Protein AF-A0A3C1UID3-F1 (afdb_monomer_lite)

Sequence (341 aa):
PSIVGSYASLKGKWIKISAEPSTSTDKIAGYNQFDYVSQELQSAEKTYKEQRQNLVTFLKKAAEIGDQLQVIEFKNPPRQETVDGRSLTRYDIQFRKDAILPFYQKLSAELKKDPTFSKSYDPLADQGAIDYLQSKEFSQVFDYMNQNTQLIFWTDDQGYPAIVEEILRVVPPDTATQLKDKQVNVEIKLSLNDINKPVIVLVPENATPISEIMTEIEKNQYGYDVSGEAKMQAALSSVRAQSEVVYSSSKNSYGANPYPLGACKQTVGTLFGNADLFKLIQQATNNDSAKATCISQGTSGKVSSYAVSAPLSSDQTYSWCVDSTGTSKQIKGSVKSSVCK

Secondary structure (DSSP, 8-state):
--HHHHTGGGTT--EE--SSPP-----SS---HHHHHHHHHHHHHHHHHHHHHHHHHHHHHHHHHHHHHT-EEEEEEEEEEEETTEEEEEEEEEE-HHHHHHHHHHHHHHHTT-HHHHTT-HHHH-HHHHHHHHSHHHHHHHHHHHHHEEEEEEE-TT--EEEEEEEEEE---TT-GGGTT--EEEEEEEE--STT-----PPPTTPEEHHHHHHHHHHHHT-S-HHHHHHHHHHHHHHHHHHHHHHHHTTS-S-SS-EEEEE----TTSGGG-HHHHHHHHHHTTT-GGGSEEEEEEETTEEEEEEEEEE-SS-TTEEEEEETTS-EEEEESS--SSS--

Radius of gyration: 35.95 Å; chains: 1; bounding box: 75×45×96 Å

pLDDT: mean 85.27, std 15.13, range [36.53, 98.44]

Structure (mmCIF, N/CA/C/O backbone):
data_AF-A0A3C1UID3-F1
#
_entry.id   AF-A0A3C1UID3-F1
#
loop_
_atom_site.group_PDB
_atom_site.id
_atom_site.type_symbol
_atom_site.label_atom_id
_atom_site.label_alt_id
_atom_site.label_comp_id
_atom_site.label_asym_id
_atom_site.label_entity_id
_atom_site.label_seq_id
_atom_site.pdbx_PDB_ins_code
_atom_site.Cartn_x
_atom_site.Cartn_y
_atom_site.Cartn_z
_atom_site.occupancy
_atom_site.B_iso_or_equiv
_atom_site.auth_seq_id
_atom_site.auth_comp_id
_atom_site.auth_asym_id
_atom_site.auth_atom_id
_atom_site.pdbx_PDB_model_num
ATOM 1 N N . PRO A 1 1 ? 1.883 1.759 -21.873 1.00 40.06 1 PRO A N 1
ATOM 2 C CA . PRO A 1 1 ? 1.606 0.379 -21.400 1.00 40.06 1 PRO A CA 1
ATOM 3 C C . PRO A 1 1 ? 1.345 0.396 -19.887 1.00 40.06 1 PRO A C 1
ATOM 5 O O . PRO A 1 1 ? 2.191 0.870 -19.138 1.00 40.06 1 PRO A O 1
ATOM 8 N N . SER A 1 2 ? 0.140 0.017 -19.449 1.00 36.53 2 SER A N 1
ATOM 9 C CA . SER A 1 2 ? -0.256 0.103 -18.036 1.00 36.53 2 SER A CA 1
ATOM 10 C C . SER A 1 2 ? 0.588 -0.836 -17.174 1.00 36.53 2 SER A C 1
ATOM 12 O O . SER A 1 2 ? 0.736 -1.999 -17.543 1.00 36.53 2 SER A O 1
ATOM 14 N N . ILE A 1 3 ? 1.030 -0.363 -16.005 1.00 40.97 3 ILE A N 1
ATOM 15 C CA . ILE A 1 3 ? 1.730 -1.133 -14.959 1.00 40.97 3 ILE A CA 1
ATOM 16 C C . ILE A 1 3 ? 1.107 -2.526 -14.754 1.00 40.97 3 ILE A C 1
ATOM 18 O O . ILE A 1 3 ? 1.833 -3.502 -14.677 1.00 40.97 3 ILE A O 1
ATOM 22 N N . VAL A 1 4 ? -0.224 -2.652 -14.797 1.00 43.38 4 VAL A N 1
ATOM 23 C CA . VAL A 1 4 ? -0.960 -3.921 -14.610 1.00 43.38 4 VAL A CA 1
ATOM 24 C C . VAL A 1 4 ? -0.653 -4.991 -15.678 1.00 43.38 4 VAL A C 1
ATOM 26 O O . VAL A 1 4 ? -0.696 -6.181 -15.382 1.00 43.38 4 VAL A O 1
ATOM 29 N N . GLY A 1 5 ? -0.300 -4.598 -16.907 1.00 49.56 5 GLY A N 1
ATOM 30 C CA . GLY A 1 5 ? 0.019 -5.536 -17.992 1.00 49.56 5 GLY A CA 1
ATOM 31 C C . GLY A 1 5 ? 1.368 -6.237 -17.807 1.00 49.56 5 GLY A C 1
ATOM 32 O O . GLY A 1 5 ? 1.506 -7.403 -18.169 1.00 49.56 5 GLY A O 1
ATOM 33 N N . SER A 1 6 ? 2.335 -5.558 -17.183 1.00 53.25 6 SER A N 1
ATOM 34 C CA . SER A 1 6 ? 3.693 -6.075 -16.968 1.00 53.25 6 SER A CA 1
ATOM 35 C C . SER A 1 6 ? 3.772 -7.175 -15.901 1.00 53.25 6 SER A C 1
ATOM 37 O O . SER A 1 6 ? 4.725 -7.945 -15.905 1.00 53.25 6 SER A O 1
ATOM 39 N N . TYR A 1 7 ? 2.769 -7.296 -15.020 1.00 57.81 7 TYR A N 1
ATOM 40 C CA . TYR A 1 7 ? 2.736 -8.318 -13.958 1.00 57.81 7 TYR A CA 1
ATOM 41 C C . TYR A 1 7 ? 1.916 -9.563 -14.325 1.00 57.81 7 TYR A C 1
ATOM 43 O O . TYR A 1 7 ? 1.849 -10.510 -13.542 1.00 57.81 7 TYR A O 1
ATOM 51 N N . ALA A 1 8 ? 1.304 -9.611 -15.514 1.00 65.50 8 ALA A N 1
ATOM 52 C CA . ALA A 1 8 ? 0.529 -10.775 -15.946 1.00 65.50 8 ALA A CA 1
ATOM 53 C C . ALA A 1 8 ? 1.383 -12.060 -16.009 1.00 65.50 8 ALA A C 1
ATOM 55 O O . ALA A 1 8 ? 0.893 -13.138 -15.673 1.00 65.50 8 ALA A O 1
ATOM 56 N N . SER A 1 9 ? 2.670 -11.940 -16.356 1.00 63.59 9 SER A N 1
ATOM 57 C CA . SER A 1 9 ? 3.654 -13.038 -16.370 1.00 63.59 9 SER A CA 1
ATOM 58 C C . SER A 1 9 ? 4.033 -13.566 -14.977 1.00 63.59 9 SER A C 1
ATOM 60 O O . SER A 1 9 ? 4.674 -14.613 -14.864 1.00 63.59 9 SER A O 1
ATOM 62 N N . LEU A 1 10 ? 3.639 -12.859 -13.914 1.00 68.69 10 LEU A N 1
ATOM 63 C CA . LEU A 1 10 ? 3.982 -13.165 -12.522 1.00 68.69 10 LEU A CA 1
ATOM 64 C C . LEU A 1 10 ? 2.827 -13.801 -11.751 1.00 68.69 10 LEU A C 1
ATOM 66 O O . LEU A 1 10 ? 2.993 -14.217 -10.605 1.00 68.69 10 LEU A O 1
ATOM 70 N N . LYS A 1 11 ? 1.650 -13.908 -12.375 1.00 76.75 11 LYS A N 1
ATOM 71 C CA . LYS A 1 11 ? 0.473 -14.512 -11.756 1.00 76.75 11 LYS A CA 1
ATOM 72 C C . LYS A 1 11 ? 0.783 -15.942 -11.297 1.00 76.75 11 LYS A C 1
ATOM 74 O O . LYS A 1 11 ? 1.181 -16.785 -12.094 1.00 76.75 11 LYS A O 1
ATOM 79 N N . GLY A 1 12 ? 0.552 -16.213 -10.011 1.00 78.88 12 GLY A N 1
ATOM 80 C CA . GLY A 1 12 ? 0.742 -17.536 -9.406 1.00 78.88 12 GLY A CA 1
ATOM 81 C C . GLY A 1 12 ? 2.188 -17.883 -9.036 1.00 78.88 12 GLY A C 1
ATOM 82 O O . GLY A 1 12 ? 2.428 -18.998 -8.579 1.00 78.88 12 GLY A O 1
ATOM 83 N N . LYS A 1 13 ? 3.143 -16.961 -9.208 1.00 78.56 13 LYS A N 1
ATOM 84 C CA . LYS A 1 13 ? 4.524 -17.140 -8.747 1.00 78.56 13 LYS A CA 1
ATOM 85 C C . LYS A 1 13 ? 4.697 -16.561 -7.344 1.00 78.56 13 LYS A C 1
ATOM 87 O O . LYS A 1 13 ? 4.190 -15.481 -7.045 1.00 78.56 13 LYS A O 1
ATOM 92 N N . TRP A 1 14 ? 5.447 -17.262 -6.500 1.00 85.62 14 TRP A N 1
ATOM 93 C CA . TRP A 1 14 ? 5.933 -16.700 -5.244 1.00 85.62 14 TRP A CA 1
ATOM 94 C C . TRP A 1 14 ? 7.132 -15.802 -5.525 1.00 85.62 14 TRP A C 1
ATOM 96 O O . TRP A 1 14 ? 8.004 -16.162 -6.313 1.00 85.62 14 TRP A O 1
ATOM 106 N N . ILE A 1 15 ? 7.175 -14.636 -4.887 1.00 80.50 15 ILE A N 1
ATOM 107 C CA . ILE A 1 15 ? 8.237 -13.648 -5.084 1.00 80.50 15 ILE A CA 1
ATOM 108 C C . ILE A 1 15 ? 8.992 -13.491 -3.772 1.00 80.50 15 ILE A C 1
ATOM 110 O O . ILE A 1 15 ? 8.394 -13.204 -2.735 1.00 80.50 15 ILE A O 1
ATOM 114 N N . LYS A 1 16 ? 10.313 -13.666 -3.816 1.00 81.19 16 LYS A N 1
ATOM 115 C CA . LYS A 1 16 ? 11.197 -13.429 -2.677 1.00 81.19 16 LYS A CA 1
ATOM 116 C C . LYS A 1 16 ? 11.805 -12.034 -2.781 1.00 81.19 16 LYS A C 1
ATOM 118 O O . LYS A 1 16 ? 12.556 -11.745 -3.710 1.00 81.19 16 LYS A O 1
ATOM 123 N N . ILE A 1 17 ? 11.525 -11.195 -1.789 1.00 73.75 17 ILE A N 1
ATOM 124 C CA . ILE A 1 17 ? 12.158 -9.882 -1.627 1.00 73.75 17 ILE A CA 1
ATOM 125 C C . ILE A 1 17 ? 13.409 -10.077 -0.762 1.00 73.75 17 ILE A C 1
ATOM 127 O O . ILE A 1 17 ? 13.312 -10.518 0.383 1.00 73.75 17 ILE A O 1
ATOM 131 N N . SER A 1 18 ? 14.593 -9.820 -1.319 1.00 65.50 18 SER A N 1
ATOM 132 C CA . SER A 1 18 ? 15.852 -9.853 -0.571 1.00 65.50 18 SER A CA 1
ATOM 133 C C . SER A 1 18 ? 16.076 -8.541 0.179 1.00 65.50 18 SER A C 1
ATOM 135 O O . SER A 1 18 ? 15.734 -7.470 -0.307 1.00 65.50 18 SER A O 1
ATOM 137 N N . ALA A 1 19 ? 16.699 -8.639 1.352 1.00 57.91 19 ALA A N 1
ATOM 138 C CA . ALA A 1 19 ? 17.132 -7.505 2.169 1.00 57.91 19 ALA A CA 1
ATOM 139 C C . ALA A 1 19 ? 18.337 -6.738 1.595 1.00 57.91 19 ALA A C 1
ATOM 141 O O . ALA A 1 19 ? 18.719 -5.705 2.139 1.00 57.91 19 ALA A O 1
ATOM 142 N N . GLU A 1 20 ? 18.991 -7.275 0.564 1.00 56.38 20 GLU A N 1
ATOM 143 C CA . GLU A 1 20 ? 20.189 -6.660 0.003 1.00 56.38 20 GLU A CA 1
ATOM 144 C C . GLU A 1 20 ? 19.820 -5.387 -0.772 1.00 56.38 20 GLU A C 1
ATOM 146 O O . GLU A 1 20 ? 18.897 -5.428 -1.590 1.00 56.38 20 GLU A O 1
ATOM 151 N N . PRO A 1 21 ? 20.513 -4.260 -0.525 1.00 50.19 21 PRO A N 1
ATOM 152 C CA . PRO A 1 21 ? 20.284 -3.034 -1.274 1.00 50.19 21 PRO A CA 1
ATOM 153 C C . PRO A 1 21 ? 20.587 -3.271 -2.753 1.00 50.19 21 PRO A C 1
ATOM 155 O O . PRO A 1 21 ? 21.581 -3.921 -3.091 1.00 50.19 21 PRO A O 1
ATOM 158 N N . SER A 1 22 ? 19.746 -2.733 -3.639 1.00 47.91 22 SER A N 1
ATOM 159 C CA . SER A 1 22 ? 20.015 -2.778 -5.071 1.00 47.91 22 SER A CA 1
ATOM 160 C C . SER A 1 22 ? 21.384 -2.137 -5.352 1.00 47.91 22 SER A C 1
ATOM 162 O O . SER A 1 22 ? 21.665 -0.998 -4.984 1.00 47.91 22 SER A O 1
ATOM 164 N N . THR A 1 23 ? 22.287 -2.893 -5.978 1.00 43.59 23 THR A N 1
ATOM 165 C CA . THR A 1 23 ? 23.626 -2.422 -6.377 1.00 43.59 23 THR A CA 1
ATOM 166 C C . THR A 1 23 ? 23.596 -1.628 -7.685 1.00 43.59 23 THR A C 1
ATOM 168 O O . THR A 1 23 ? 24.648 -1.280 -8.222 1.00 43.59 23 THR A O 1
ATOM 171 N N . SER A 1 24 ? 22.398 -1.336 -8.204 1.00 43.66 24 SER A N 1
ATOM 172 C CA . SER A 1 24 ? 22.209 -0.582 -9.437 1.00 43.66 24 SER A CA 1
ATOM 173 C C . SER A 1 24 ? 22.680 0.859 -9.246 1.00 43.66 24 SER A C 1
ATOM 175 O O . SER A 1 24 ? 22.072 1.665 -8.545 1.00 43.66 24 SER A O 1
ATOM 177 N N . THR A 1 25 ? 23.797 1.186 -9.888 1.00 39.41 25 THR A N 1
ATOM 178 C CA . THR A 1 25 ? 24.316 2.549 -10.028 1.00 39.41 25 THR A CA 1
ATOM 179 C C . THR A 1 25 ? 23.608 3.334 -11.138 1.00 39.41 25 THR A C 1
ATOM 181 O O . THR A 1 25 ? 23.885 4.527 -11.312 1.00 39.41 25 THR A O 1
ATOM 184 N N . ASP A 1 26 ? 22.674 2.712 -11.864 1.00 39.62 26 ASP A N 1
ATOM 185 C CA . ASP A 1 26 ? 21.975 3.331 -12.982 1.00 39.62 26 ASP A CA 1
ATOM 186 C C . ASP A 1 26 ? 20.831 4.220 -12.487 1.00 39.62 26 ASP A C 1
ATOM 188 O O . ASP A 1 26 ? 19.706 3.806 -12.227 1.00 39.62 26 ASP A O 1
ATOM 192 N N . LYS A 1 27 ? 21.135 5.518 -12.400 1.00 39.38 27 LYS A N 1
ATOM 193 C CA . LYS A 1 27 ? 20.205 6.611 -12.067 1.00 39.38 27 LYS A CA 1
ATOM 194 C C . LYS A 1 27 ? 19.139 6.883 -13.141 1.00 39.38 27 LYS A C 1
ATOM 196 O O . LYS A 1 27 ? 18.576 7.979 -13.176 1.00 39.38 27 LYS A O 1
ATOM 201 N N . ILE A 1 28 ? 18.875 5.949 -14.049 1.00 39.47 28 ILE A N 1
ATOM 202 C CA . ILE A 1 28 ? 17.985 6.184 -15.183 1.00 39.47 28 ILE A CA 1
ATOM 203 C C . ILE A 1 28 ? 16.679 5.419 -14.963 1.00 39.47 28 ILE A C 1
ATOM 205 O O . ILE A 1 28 ? 16.539 4.263 -15.330 1.00 39.47 28 ILE A O 1
ATOM 209 N N . ALA A 1 29 ? 15.721 6.169 -14.416 1.00 37.69 29 ALA A N 1
ATOM 210 C CA . ALA A 1 29 ? 14.277 5.939 -14.423 1.00 37.69 29 ALA A CA 1
ATOM 211 C C . ALA A 1 29 ? 13.693 4.925 -13.419 1.00 37.69 29 ALA A C 1
ATOM 213 O O . ALA A 1 29 ? 13.432 3.771 -13.732 1.00 37.69 29 ALA A O 1
ATOM 214 N N . GLY A 1 30 ? 13.266 5.471 -12.276 1.00 41.72 30 GLY A N 1
ATOM 215 C CA . GLY A 1 30 ? 12.083 4.998 -11.558 1.00 41.72 30 GLY A CA 1
ATOM 216 C C . GLY A 1 30 ? 12.391 4.365 -10.210 1.00 41.72 30 GLY A C 1
ATOM 217 O O . GLY A 1 30 ? 13.147 3.411 -10.121 1.00 41.72 30 GLY A O 1
ATOM 218 N N . TYR A 1 31 ? 11.773 4.905 -9.159 1.00 44.19 31 TYR A N 1
ATOM 219 C CA . TYR A 1 31 ? 11.646 4.279 -7.845 1.00 44.19 31 TYR A CA 1
ATOM 220 C C . TYR A 1 31 ? 11.523 2.751 -7.960 1.00 44.19 31 TYR A C 1
ATOM 222 O O . TYR A 1 31 ? 10.503 2.256 -8.448 1.00 44.19 31 TYR A O 1
ATOM 230 N N . ASN A 1 32 ? 12.513 2.004 -7.470 1.00 56.84 32 ASN A N 1
ATOM 231 C CA . ASN A 1 32 ? 12.314 0.589 -7.200 1.00 56.84 32 ASN A CA 1
ATOM 232 C C . ASN A 1 32 ? 11.344 0.494 -6.013 1.00 56.84 32 ASN A C 1
ATOM 234 O O . ASN A 1 32 ? 11.743 0.605 -4.856 1.00 56.84 32 ASN A O 1
ATOM 238 N N . GLN A 1 33 ? 10.048 0.348 -6.299 1.00 56.16 33 GLN A N 1
ATOM 239 C CA . GLN A 1 33 ? 8.980 0.297 -5.288 1.00 56.16 33 GLN A CA 1
ATOM 240 C C . GLN A 1 33 ? 9.202 -0.819 -4.254 1.00 56.16 33 GLN A C 1
ATOM 242 O O . GLN A 1 33 ? 8.627 -0.786 -3.170 1.00 56.16 33 GLN A O 1
ATOM 247 N N . PHE A 1 34 ? 10.066 -1.785 -4.565 1.00 61.12 34 PHE A N 1
ATOM 248 C CA . PHE A 1 34 ? 10.408 -2.890 -3.687 1.00 61.12 34 PHE A CA 1
ATOM 249 C C . PHE A 1 34 ? 11.625 -2.631 -2.797 1.00 61.12 34 PHE A C 1
ATOM 251 O O . PHE A 1 34 ? 11.726 -3.279 -1.758 1.00 61.12 34 PHE A O 1
ATOM 258 N N . ASP A 1 35 ? 12.487 -1.660 -3.130 1.00 62.19 35 ASP A N 1
ATOM 259 C CA . ASP A 1 35 ? 13.521 -1.177 -2.199 1.00 62.19 35 ASP A CA 1
ATOM 260 C C . ASP A 1 35 ? 12.866 -0.490 -0.991 1.00 62.19 35 ASP A C 1
ATOM 262 O O . ASP A 1 35 ? 13.334 -0.634 0.135 1.00 62.19 35 ASP A O 1
ATOM 266 N N . TYR A 1 36 ? 11.723 0.176 -1.200 1.00 61.22 36 TYR A N 1
ATOM 267 C CA . TYR A 1 36 ? 10.890 0.677 -0.104 1.00 61.22 36 TYR A CA 1
ATOM 268 C C . TYR A 1 36 ? 10.408 -0.478 0.783 1.00 61.22 36 TYR A C 1
ATOM 270 O O . TYR A 1 36 ? 10.595 -0.444 1.990 1.00 61.22 36 TYR A O 1
ATOM 278 N N . VAL A 1 37 ? 9.862 -1.553 0.204 1.00 65.06 37 VAL A N 1
ATOM 279 C CA . VAL A 1 37 ? 9.379 -2.706 0.985 1.00 65.06 37 VAL A CA 1
ATOM 280 C C . VAL A 1 37 ? 10.517 -3.401 1.746 1.00 65.06 37 VAL A C 1
ATOM 282 O O . VAL A 1 37 ? 10.336 -3.757 2.907 1.00 65.06 37 VAL A O 1
ATOM 285 N N . SER A 1 38 ? 11.694 -3.583 1.140 1.00 65.81 38 SER A N 1
ATOM 286 C CA . SER A 1 38 ? 12.819 -4.266 1.795 1.00 65.81 38 SER A CA 1
ATOM 287 C C . SER A 1 38 ? 13.435 -3.446 2.936 1.00 65.81 38 SER A C 1
ATOM 289 O O . SER A 1 38 ? 13.775 -4.017 3.974 1.00 65.81 38 SER A O 1
ATOM 291 N N . GLN A 1 39 ? 13.537 -2.123 2.784 1.00 68.81 39 GLN A N 1
ATOM 292 C CA . GLN A 1 39 ? 14.134 -1.237 3.788 1.00 68.81 39 GLN A CA 1
ATOM 293 C C . GLN A 1 39 ? 13.135 -0.824 4.877 1.00 68.81 39 GLN A C 1
ATOM 295 O O . GLN A 1 39 ? 13.461 -0.861 6.067 1.00 68.81 39 GLN A O 1
ATOM 300 N N . GLU A 1 40 ? 11.901 -0.487 4.504 1.00 71.06 40 GLU A N 1
ATOM 301 C CA . GLU A 1 40 ? 10.888 -0.023 5.455 1.00 71.06 40 GLU A CA 1
ATOM 302 C C . GLU A 1 40 ? 10.379 -1.143 6.346 1.00 71.06 40 GLU A C 1
ATOM 304 O O . GLU A 1 40 ? 10.137 -0.893 7.518 1.00 71.06 40 GLU A O 1
ATOM 309 N N . LEU A 1 41 ? 10.263 -2.387 5.860 1.00 75.19 41 LEU A N 1
ATOM 310 C CA . LEU A 1 41 ? 9.852 -3.497 6.728 1.00 75.19 41 LEU A CA 1
ATOM 311 C C . LEU A 1 41 ? 10.871 -3.749 7.843 1.00 75.19 41 LEU A C 1
ATOM 313 O O . LEU A 1 41 ? 10.479 -3.981 8.985 1.00 75.19 41 LEU A O 1
ATOM 317 N N . GLN A 1 42 ? 12.169 -3.656 7.543 1.00 76.31 42 GLN A N 1
ATOM 318 C CA . GLN A 1 42 ? 13.213 -3.794 8.561 1.00 76.31 42 GLN A CA 1
ATOM 319 C C . GLN A 1 42 ? 13.206 -2.626 9.542 1.00 76.31 42 GLN A C 1
ATOM 321 O O . GLN A 1 42 ? 13.322 -2.833 10.752 1.00 76.31 42 GLN A O 1
ATOM 326 N N . SER A 1 43 ? 13.056 -1.404 9.026 1.00 78.44 43 SER A N 1
ATOM 327 C CA . SER A 1 43 ? 12.914 -0.202 9.845 1.00 78.44 43 SER A CA 1
ATOM 328 C C . SER A 1 43 ? 11.695 -0.312 10.766 1.00 78.44 43 SER A C 1
ATOM 330 O O . SER A 1 43 ? 11.825 -0.180 11.981 1.00 78.44 43 SER A O 1
ATOM 332 N N . ALA A 1 44 ? 10.536 -0.684 10.220 1.00 79.56 44 ALA A N 1
ATOM 333 C CA . ALA A 1 44 ? 9.288 -0.877 10.946 1.00 79.56 44 ALA A CA 1
ATOM 334 C C . ALA A 1 44 ? 9.393 -1.992 11.993 1.00 79.56 44 ALA A C 1
ATOM 336 O O . ALA A 1 44 ? 8.946 -1.803 13.123 1.00 79.56 44 ALA A O 1
ATOM 337 N N . GLU A 1 45 ? 10.016 -3.132 11.672 1.00 82.44 45 GLU A N 1
ATOM 338 C CA . GLU A 1 45 ? 10.240 -4.215 12.636 1.00 82.44 45 GLU A CA 1
ATOM 339 C C . GLU A 1 45 ? 11.151 -3.760 13.781 1.00 82.44 45 GLU A C 1
ATOM 341 O O . GLU A 1 45 ? 10.866 -4.030 14.953 1.00 82.44 45 GLU A O 1
ATOM 346 N N . LYS A 1 46 ? 12.237 -3.047 13.464 1.00 85.19 46 LYS A N 1
ATOM 347 C CA . LYS A 1 46 ? 13.142 -2.479 14.465 1.00 85.19 46 LYS A CA 1
ATOM 348 C C . LYS A 1 46 ? 12.404 -1.488 15.364 1.00 85.19 46 LYS A C 1
ATOM 350 O O . LYS A 1 46 ? 12.422 -1.655 16.584 1.00 85.19 46 LYS A O 1
ATOM 355 N N . THR A 1 47 ? 11.701 -0.519 14.779 1.00 83.38 47 THR A N 1
ATOM 356 C CA . THR A 1 47 ? 10.899 0.465 15.514 1.00 83.38 47 THR A CA 1
ATOM 357 C C . THR A 1 47 ? 9.840 -0.216 16.374 1.00 83.38 47 THR A C 1
ATOM 359 O O . THR A 1 47 ? 9.701 0.131 17.544 1.00 83.38 47 THR A O 1
ATOM 362 N N . TYR A 1 48 ? 9.141 -1.232 15.861 1.00 83.56 48 TYR A N 1
ATOM 363 C CA . TYR A 1 48 ? 8.188 -2.018 16.643 1.00 83.56 48 TYR A CA 1
ATOM 364 C C . TYR A 1 48 ? 8.864 -2.683 17.847 1.00 83.56 48 TYR A C 1
ATOM 366 O O . TYR A 1 48 ? 8.386 -2.541 18.971 1.00 83.56 48 TYR A O 1
ATOM 374 N N . LYS A 1 49 ? 9.992 -3.378 17.657 1.00 87.19 49 LYS A N 1
ATOM 375 C CA . LYS A 1 49 ? 10.707 -4.047 18.759 1.00 87.19 49 LYS A CA 1
ATOM 376 C C . LYS A 1 49 ? 11.163 -3.062 19.835 1.00 87.19 49 LYS A C 1
ATOM 378 O O . LYS A 1 49 ? 11.042 -3.379 21.019 1.00 87.19 49 LYS A O 1
ATOM 383 N N . GLU A 1 50 ? 11.644 -1.890 19.431 1.00 87.69 50 GLU A N 1
ATOM 384 C CA . GLU A 1 50 ? 12.096 -0.822 20.328 1.00 87.69 50 GLU A CA 1
ATOM 385 C C . GLU A 1 50 ? 10.928 -0.142 21.063 1.00 87.69 50 GLU A C 1
ATOM 387 O O . GLU A 1 50 ? 11.031 0.134 22.256 1.00 87.69 50 GLU A O 1
ATOM 392 N N . GLN A 1 51 ? 9.797 0.081 20.384 1.00 84.25 51 GLN A N 1
ATOM 393 C CA . GLN A 1 51 ? 8.682 0.894 20.888 1.00 84.25 51 GLN A CA 1
ATOM 394 C C . GLN A 1 51 ? 7.463 0.083 21.359 1.00 84.25 51 GLN A C 1
ATOM 396 O O . GLN A 1 51 ? 6.496 0.668 21.841 1.00 84.25 51 GLN A O 1
ATOM 401 N N . ARG A 1 52 ? 7.460 -1.256 21.278 1.00 87.62 52 ARG A N 1
ATOM 402 C CA . ARG A 1 52 ? 6.272 -2.079 21.605 1.00 87.62 52 ARG A CA 1
ATOM 403 C C . ARG A 1 52 ? 5.696 -1.826 23.001 1.00 87.62 52 ARG A C 1
ATOM 405 O O . ARG A 1 52 ? 4.481 -1.803 23.156 1.00 87.62 52 ARG A O 1
ATOM 412 N N . GLN A 1 53 ? 6.541 -1.639 24.019 1.00 88.06 53 GLN A N 1
ATOM 413 C CA . GLN A 1 53 ? 6.076 -1.407 25.397 1.00 88.06 53 GLN A CA 1
ATOM 414 C C . GLN A 1 53 ? 5.438 -0.029 25.546 1.00 88.06 53 GLN A C 1
ATOM 416 O O . GLN A 1 53 ? 4.397 0.122 26.190 1.00 88.06 53 GLN A O 1
ATOM 421 N N . ASN A 1 54 ? 6.035 0.956 24.881 1.00 82.88 54 ASN A N 1
ATOM 422 C CA . ASN A 1 54 ? 5.497 2.296 24.766 1.00 82.88 54 ASN A CA 1
ATOM 423 C C . ASN A 1 54 ? 4.121 2.229 24.091 1.00 82.88 54 ASN A C 1
ATOM 425 O O . ASN A 1 54 ? 3.142 2.678 24.683 1.00 82.88 54 ASN A O 1
ATOM 429 N N . LEU A 1 55 ? 4.006 1.569 22.928 1.00 84.12 55 LEU A N 1
ATOM 430 C CA . LEU A 1 55 ? 2.738 1.384 22.208 1.00 84.12 55 LEU A CA 1
ATOM 431 C C . LEU A 1 55 ? 1.655 0.738 23.082 1.00 84.12 55 LEU A C 1
ATOM 433 O O . LEU A 1 55 ? 0.545 1.254 23.156 1.00 84.12 55 LEU A O 1
ATOM 437 N N . VAL A 1 56 ? 1.970 -0.348 23.794 1.00 88.75 56 VAL A N 1
ATOM 438 C CA . VAL A 1 56 ? 1.016 -0.995 24.713 1.00 88.75 56 VAL A CA 1
ATOM 439 C C . VAL A 1 56 ? 0.560 -0.034 25.814 1.00 88.75 56 VAL A C 1
ATOM 441 O O . VAL A 1 56 ? -0.624 0.008 26.143 1.00 88.75 56 VAL A O 1
ATOM 444 N N . THR A 1 57 ? 1.477 0.757 26.372 1.00 87.38 57 THR A N 1
ATOM 445 C CA . THR A 1 57 ? 1.157 1.761 27.399 1.00 87.38 57 THR A CA 1
ATOM 446 C C . THR A 1 57 ? 0.223 2.839 26.851 1.00 87.38 57 THR A C 1
ATOM 448 O O . THR A 1 57 ? -0.767 3.187 27.494 1.00 87.38 57 THR A O 1
ATOM 451 N N . PHE A 1 58 ? 0.479 3.315 25.634 1.00 85.25 58 PHE A N 1
ATOM 452 C CA . PHE A 1 58 ? -0.373 4.290 24.963 1.00 85.25 58 PHE A CA 1
ATOM 453 C C . PHE A 1 58 ? -1.762 3.739 24.635 1.00 85.25 58 PHE A C 1
ATOM 455 O O . PHE A 1 58 ? -2.752 4.403 24.924 1.00 85.25 58 PHE A O 1
ATOM 462 N N . LEU A 1 59 ? -1.862 2.518 24.102 1.00 89.50 59 LEU A N 1
ATOM 463 C CA . LEU A 1 59 ? -3.152 1.887 23.805 1.00 89.50 59 LEU A CA 1
ATOM 464 C C . LEU A 1 59 ? -4.002 1.710 25.069 1.00 89.50 59 LEU A C 1
ATOM 466 O O . LEU A 1 59 ? -5.202 1.970 25.036 1.00 89.50 59 LEU A O 1
ATOM 470 N N . LYS A 1 60 ? -3.382 1.345 26.201 1.00 92.75 60 LYS A N 1
ATOM 471 C CA . LYS A 1 60 ? -4.066 1.317 27.504 1.00 92.75 60 LYS A CA 1
ATOM 472 C C . LYS A 1 60 ? -4.575 2.698 27.898 1.00 92.75 60 LYS A C 1
ATOM 474 O O . LYS A 1 60 ? -5.731 2.833 28.279 1.00 92.75 60 LYS A O 1
ATOM 479 N N . LYS A 1 61 ? -3.742 3.732 27.752 1.00 90.94 61 LYS A N 1
ATOM 480 C CA . LYS A 1 61 ? -4.136 5.108 28.065 1.00 90.94 61 LYS A CA 1
ATOM 481 C C . LYS A 1 61 ? -5.284 5.599 27.183 1.00 90.94 61 LYS A C 1
ATOM 483 O O . LYS A 1 61 ? -6.204 6.243 27.678 1.00 90.94 61 LYS A O 1
ATOM 488 N N . ALA A 1 62 ? -5.246 5.278 25.892 1.00 92.31 62 ALA A N 1
ATOM 489 C CA . ALA A 1 62 ? -6.324 5.573 24.960 1.00 92.31 62 ALA A CA 1
ATOM 490 C C . ALA A 1 62 ? -7.620 4.868 25.386 1.00 92.31 62 ALA A C 1
ATOM 492 O O . ALA A 1 62 ? -8.655 5.521 25.462 1.00 92.31 62 ALA A O 1
ATOM 493 N N . ALA A 1 63 ? -7.560 3.583 25.748 1.00 94.94 63 ALA A N 1
ATOM 494 C CA . ALA A 1 63 ? -8.717 2.850 26.259 1.00 94.94 63 ALA A CA 1
ATOM 495 C C . ALA A 1 63 ? -9.291 3.489 27.538 1.00 94.94 63 ALA A C 1
ATOM 497 O O . ALA A 1 63 ? -10.482 3.770 27.588 1.00 94.94 63 ALA A O 1
ATOM 498 N N . GLU A 1 64 ? -8.450 3.836 28.520 1.00 96.12 64 GLU A N 1
ATOM 499 C CA . GLU A 1 64 ? -8.876 4.521 29.755 1.00 96.12 64 GLU A CA 1
ATOM 500 C C . GLU A 1 64 ? -9.593 5.853 29.479 1.00 96.12 64 GLU A C 1
ATOM 502 O O . GLU A 1 64 ? -10.621 6.157 30.088 1.00 96.12 64 GLU A O 1
ATOM 507 N N . ILE A 1 65 ? -9.054 6.671 28.567 1.00 96.12 65 ILE A N 1
ATOM 508 C CA . ILE A 1 65 ? -9.670 7.946 28.173 1.00 96.12 65 ILE A CA 1
ATOM 509 C C . ILE A 1 65 ? -10.993 7.691 27.443 1.00 96.12 65 ILE A C 1
ATOM 511 O O . ILE A 1 65 ? -11.968 8.407 27.680 1.00 96.12 65 ILE A O 1
ATOM 515 N N . GLY A 1 66 ? -11.022 6.682 26.569 1.00 97.19 66 GLY A N 1
ATOM 516 C CA . GLY A 1 66 ? -12.207 6.250 25.838 1.00 97.19 66 GLY A CA 1
ATOM 517 C C . GLY A 1 66 ? -13.340 5.838 26.772 1.00 97.19 66 GLY A C 1
ATOM 518 O O . GLY A 1 66 ? -14.456 6.330 26.617 1.00 97.19 66 GLY A O 1
ATOM 519 N N . ASP A 1 67 ? -13.035 5.029 27.786 1.00 97.06 67 ASP A N 1
ATOM 520 C CA . ASP A 1 67 ? -13.986 4.596 28.812 1.00 97.06 67 ASP A CA 1
ATOM 521 C C . ASP A 1 67 ? -14.462 5.772 29.670 1.00 97.06 67 ASP A C 1
ATOM 523 O O . ASP A 1 67 ? -15.664 5.944 29.877 1.00 97.06 67 ASP A O 1
ATOM 527 N N . GLN A 1 68 ? -13.543 6.640 30.117 1.00 97.81 68 GLN A N 1
ATOM 528 C CA . GLN A 1 68 ? -13.884 7.829 30.909 1.00 97.81 68 GLN A CA 1
ATOM 529 C C . GLN A 1 68 ? -14.867 8.748 30.170 1.00 97.81 68 GLN A C 1
ATOM 531 O O . GLN A 1 68 ? -15.745 9.352 30.786 1.00 97.81 68 GLN A O 1
ATOM 536 N N . LEU A 1 69 ? -14.680 8.904 28.860 1.00 98.12 69 LEU A N 1
ATOM 537 C CA . LEU A 1 69 ? -15.517 9.750 28.012 1.00 98.12 69 LEU A CA 1
ATOM 538 C C . LEU A 1 69 ? -16.704 9.006 27.401 1.00 98.12 69 LEU A C 1
ATOM 540 O O . LEU A 1 69 ? -17.527 9.642 26.744 1.00 98.12 69 LEU A O 1
ATOM 544 N N . GLN A 1 70 ? -16.795 7.691 27.619 1.00 97.31 70 GLN A N 1
ATOM 545 C CA . GLN A 1 70 ? -17.798 6.815 27.024 1.00 97.31 70 GLN A CA 1
ATOM 546 C C . GLN A 1 70 ? -17.865 6.998 25.502 1.00 97.31 70 GLN A C 1
ATOM 548 O O . GLN A 1 70 ? -18.921 7.270 24.937 1.00 97.31 70 GLN A O 1
ATOM 553 N N . VAL A 1 71 ? -16.714 6.900 24.833 1.00 97.62 71 VAL A N 1
ATOM 554 C CA . VAL A 1 71 ? -16.612 7.078 23.372 1.00 97.62 71 VAL A CA 1
ATOM 555 C C . VAL A 1 71 ? -17.436 6.036 22.618 1.00 97.62 71 VAL A C 1
ATOM 557 O O . VAL A 1 71 ? -17.940 6.319 21.532 1.00 97.62 71 VAL A O 1
ATOM 560 N N . ILE A 1 72 ? -17.585 4.851 23.206 1.00 96.12 72 ILE A N 1
ATOM 561 C CA . ILE A 1 72 ? -18.354 3.738 22.666 1.00 96.12 72 ILE A CA 1
ATOM 562 C C . ILE A 1 72 ? -19.587 3.491 23.539 1.00 96.12 72 ILE A C 1
ATOM 564 O O . ILE A 1 72 ? -19.514 3.525 24.767 1.00 96.12 72 ILE A O 1
ATOM 568 N N . GLU A 1 73 ? -20.705 3.188 22.889 1.00 95.50 73 GLU A N 1
ATOM 569 C CA . GLU A 1 73 ? -21.914 2.653 23.503 1.00 95.50 73 GLU A CA 1
ATOM 570 C C . GLU A 1 73 ? -22.391 1.396 22.765 1.00 95.50 73 GLU A C 1
ATOM 572 O O . GLU A 1 73 ? -22.008 1.136 21.620 1.00 95.50 73 GLU A O 1
ATOM 577 N N . PHE A 1 74 ? -23.235 0.606 23.428 1.00 95.81 74 PHE A N 1
ATOM 578 C CA . PHE A 1 74 ? -23.844 -0.569 22.817 1.00 95.81 74 PHE A CA 1
ATOM 579 C C . PHE A 1 74 ? -25.245 -0.236 22.303 1.00 95.81 74 PHE A C 1
ATOM 581 O O . PHE A 1 74 ? -26.107 0.167 23.084 1.00 95.81 74 PHE A O 1
ATOM 588 N N . LYS A 1 75 ? -25.497 -0.463 21.006 1.00 95.44 75 LYS A N 1
ATOM 589 C CA . LYS A 1 75 ? -26.837 -0.321 20.400 1.00 95.44 75 LYS A CA 1
ATOM 590 C C . LYS A 1 75 ? -27.837 -1.298 21.020 1.00 95.44 75 LYS A C 1
ATOM 592 O O . LYS A 1 75 ? -29.008 -0.972 21.170 1.00 95.44 75 LYS A O 1
ATOM 597 N N . ASN A 1 76 ? -27.361 -2.488 21.384 1.00 95.81 76 ASN A N 1
ATOM 598 C CA . ASN A 1 76 ? -28.126 -3.531 22.061 1.00 95.81 76 ASN A CA 1
ATOM 599 C C . ASN A 1 76 ? -27.309 -4.097 23.229 1.00 95.81 76 ASN A C 1
ATOM 601 O O . ASN A 1 76 ? -26.081 -4.135 23.130 1.00 95.81 76 ASN A O 1
ATOM 605 N N . PRO A 1 77 ? -27.949 -4.600 24.302 1.00 96.81 77 PRO A N 1
ATOM 606 C CA . PRO A 1 77 ? -27.240 -5.295 25.369 1.00 96.81 77 PRO A CA 1
ATOM 607 C C . PRO A 1 77 ? -26.355 -6.429 24.819 1.00 96.81 77 PRO A C 1
ATOM 609 O O . PRO A 1 77 ? -26.816 -7.176 23.944 1.00 96.81 77 PRO A O 1
ATOM 612 N N . PRO A 1 78 ? -25.114 -6.587 25.324 1.00 97.25 78 PRO A N 1
ATOM 613 C CA . PRO A 1 78 ? -24.260 -7.701 24.939 1.00 97.25 78 PRO A CA 1
ATOM 614 C C . PRO A 1 78 ? -24.956 -9.040 25.170 1.00 97.25 78 PRO A C 1
ATOM 616 O O . PRO A 1 78 ? -25.630 -9.235 26.185 1.00 97.25 78 PRO A O 1
ATOM 619 N N . ARG A 1 79 ? -24.803 -9.970 24.227 1.00 97.69 79 ARG A N 1
ATOM 620 C CA . ARG A 1 79 ? -25.500 -11.264 24.263 1.00 97.69 79 ARG A CA 1
ATOM 621 C C . ARG A 1 79 ? -24.609 -12.394 23.781 1.00 97.69 79 ARG A C 1
ATOM 623 O O . ARG A 1 79 ? -23.791 -12.194 22.893 1.00 97.69 79 ARG A O 1
ATOM 630 N N . GLN A 1 80 ? -24.796 -13.581 24.341 1.00 97.56 80 GLN A N 1
ATOM 631 C CA . GLN A 1 80 ? -24.151 -14.790 23.837 1.00 97.56 80 GLN A CA 1
ATOM 632 C C . GLN A 1 80 ? -24.823 -15.245 22.536 1.00 97.56 80 GLN A C 1
ATOM 634 O O . GLN A 1 80 ? -26.049 -15.230 22.425 1.00 97.56 80 GLN A O 1
ATOM 639 N N . GLU A 1 81 ? -24.020 -15.660 21.566 1.00 96.88 81 GLU A N 1
ATOM 640 C CA . GLU A 1 81 ? -24.448 -16.179 20.270 1.00 96.88 81 GLU A CA 1
ATOM 641 C C . GLU A 1 81 ? -23.515 -17.315 19.840 1.00 96.88 81 GLU A C 1
ATOM 643 O O . GLU A 1 81 ? -22.324 -17.308 20.148 1.00 96.88 81 GLU A O 1
ATOM 648 N N . THR A 1 82 ? -24.041 -18.308 19.121 1.00 95.94 82 THR A N 1
ATOM 649 C CA . THR A 1 82 ? -23.196 -19.299 18.447 1.00 95.94 82 THR A CA 1
ATOM 650 C C . THR A 1 82 ? -22.950 -18.866 17.009 1.00 95.94 82 THR A C 1
ATOM 652 O O . THR A 1 82 ? -23.875 -18.880 16.202 1.00 95.94 82 THR A O 1
ATOM 655 N N . VAL A 1 83 ? -21.706 -18.516 16.683 1.00 92.62 83 VAL A N 1
ATOM 656 C CA . VAL A 1 83 ? -21.284 -18.111 15.333 1.00 92.62 83 VAL A CA 1
ATOM 657 C C . VAL A 1 83 ? -20.151 -19.021 14.883 1.00 92.62 83 VAL A C 1
ATOM 659 O O . VAL A 1 83 ? -19.191 -19.228 15.622 1.00 92.62 83 VAL A O 1
ATOM 662 N N . ASP A 1 84 ? -20.278 -19.607 13.691 1.00 88.06 84 ASP A N 1
ATOM 663 C CA . ASP A 1 84 ? -19.287 -20.530 13.115 1.00 88.06 84 ASP A CA 1
ATOM 664 C C . ASP A 1 84 ? -18.893 -21.675 14.079 1.00 88.06 84 ASP A C 1
ATOM 666 O O . ASP A 1 84 ? -17.738 -22.089 14.168 1.00 88.06 84 ASP A O 1
ATOM 670 N N . GLY A 1 85 ? -19.869 -22.170 14.854 1.00 91.25 85 GLY A N 1
ATOM 671 C CA . GLY A 1 85 ? -19.687 -23.243 15.840 1.00 91.25 85 GLY A CA 1
ATOM 672 C C . GLY A 1 85 ? -19.016 -22.824 17.156 1.00 91.25 85 GLY A C 1
ATOM 673 O O . GLY A 1 85 ? -18.764 -23.680 18.002 1.00 91.25 85 GLY A O 1
ATOM 674 N N . ARG A 1 86 ? -18.737 -21.531 17.359 1.00 93.00 86 ARG A N 1
ATOM 675 C CA . ARG A 1 86 ? -18.137 -20.976 18.582 1.00 93.00 86 ARG A CA 1
ATOM 676 C C . ARG A 1 86 ? -19.198 -20.246 19.401 1.00 93.00 86 ARG A C 1
ATOM 678 O O . ARG A 1 86 ? -19.954 -19.461 18.839 1.00 93.00 86 ARG A O 1
ATOM 685 N N . SER A 1 87 ? -19.230 -20.457 20.718 1.00 96.38 87 SER A N 1
ATOM 686 C CA . SER A 1 87 ? -20.011 -19.608 21.631 1.00 96.38 87 SER A CA 1
ATOM 687 C C . SER A 1 87 ? -19.244 -18.313 21.873 1.00 96.38 87 SER A C 1
ATOM 689 O O . SER A 1 87 ? -18.139 -18.360 22.410 1.00 96.38 87 SER A O 1
ATOM 691 N N . LEU A 1 88 ? -19.804 -17.182 21.454 1.00 97.44 88 LEU A N 1
ATOM 692 C CA . LEU A 1 88 ? -19.163 -15.873 21.503 1.00 97.44 88 LEU A CA 1
ATOM 693 C C . LEU A 1 88 ? -20.107 -14.820 22.093 1.00 97.44 88 LEU A C 1
ATOM 695 O O . LEU A 1 88 ? -21.318 -14.867 21.882 1.00 97.44 88 LEU A O 1
ATOM 699 N N . THR A 1 89 ? -19.548 -13.816 22.767 1.00 98.19 89 THR A N 1
ATOM 700 C CA . THR A 1 89 ? -20.309 -12.642 23.215 1.00 98.19 89 THR A CA 1
ATOM 701 C C . THR A 1 89 ? -20.341 -11.607 22.104 1.00 98.19 89 THR A C 1
ATOM 703 O O . THR A 1 89 ? -19.294 -11.108 21.708 1.00 98.19 89 THR A O 1
ATOM 706 N N . ARG A 1 90 ? -21.532 -11.263 21.620 1.00 98.12 90 ARG A N 1
ATOM 707 C CA . ARG A 1 90 ? -21.774 -10.231 20.614 1.00 98.12 90 ARG A CA 1
ATOM 708 C C . ARG A 1 90 ? -21.956 -8.854 21.248 1.00 98.12 90 ARG A C 1
ATOM 710 O O . ARG A 1 90 ? -22.750 -8.697 22.177 1.00 98.12 90 ARG A O 1
ATOM 717 N N . TYR A 1 91 ? -21.316 -7.858 20.648 1.00 97.88 91 TYR A N 1
ATOM 718 C CA . TYR A 1 91 ? -21.413 -6.438 20.960 1.00 97.88 91 TYR A CA 1
ATOM 719 C C . TYR A 1 91 ? -21.809 -5.673 19.694 1.00 97.88 91 TYR A C 1
ATOM 721 O O . TYR A 1 91 ? -21.070 -5.662 18.710 1.00 97.88 91 TYR A O 1
ATOM 729 N N . ASP A 1 92 ? -22.969 -5.018 19.722 1.00 97.50 92 ASP A N 1
ATOM 730 C CA . ASP A 1 92 ? -23.390 -4.105 18.655 1.00 97.50 92 ASP A CA 1
ATOM 731 C C . ASP A 1 92 ? -22.888 -2.700 19.018 1.00 97.50 92 ASP A C 1
ATOM 733 O O . ASP A 1 92 ? -23.457 -2.048 19.894 1.00 97.50 92 ASP A O 1
ATOM 737 N N . ILE A 1 93 ? -21.789 -2.263 18.403 1.00 95.81 93 ILE A N 1
ATOM 738 C CA . ILE A 1 93 ? -21.011 -1.092 18.826 1.00 95.81 93 ILE A CA 1
ATOM 739 C C . ILE A 1 93 ? -21.455 0.166 18.070 1.00 95.81 93 ILE A C 1
ATOM 741 O O . ILE A 1 93 ? -21.704 0.147 16.863 1.00 95.81 93 ILE A O 1
ATOM 745 N N . GLN A 1 94 ? -21.512 1.287 18.786 1.00 95.50 94 GLN A N 1
ATOM 746 C CA . GLN A 1 94 ? -21.701 2.620 18.228 1.00 95.50 94 GLN A CA 1
ATOM 747 C C . GLN A 1 94 ? -20.733 3.614 18.863 1.00 95.50 94 GLN A C 1
ATOM 749 O O . GLN A 1 94 ? -20.481 3.570 20.064 1.00 95.50 94 GLN A O 1
ATOM 754 N N . PHE A 1 95 ? -20.221 4.545 18.059 1.00 95.88 95 PHE A N 1
ATOM 755 C CA . PHE A 1 95 ? -19.445 5.673 18.560 1.00 95.88 95 PHE A CA 1
ATOM 756 C C . PHE A 1 95 ? -20.364 6.836 18.942 1.00 95.88 95 PHE A C 1
ATOM 758 O O . PHE A 1 95 ? -21.305 7.172 18.219 1.00 95.88 95 PHE A O 1
ATOM 765 N N . ARG A 1 96 ? -20.067 7.502 20.056 1.00 96.62 96 ARG A N 1
ATOM 766 C CA . ARG A 1 96 ? -20.770 8.711 20.489 1.00 96.62 96 ARG A CA 1
ATOM 767 C C . ARG A 1 96 ? -20.115 9.949 19.888 1.00 96.62 96 ARG A C 1
ATOM 769 O O . ARG A 1 96 ? -19.037 10.342 20.327 1.00 96.62 96 ARG A O 1
ATOM 776 N N . LYS A 1 97 ? -20.790 10.600 18.930 1.00 96.50 97 LYS A N 1
ATOM 777 C CA . LYS A 1 97 ? -20.279 11.789 18.213 1.00 96.50 97 LYS A CA 1
ATOM 778 C C . LYS A 1 97 ? -19.685 12.842 19.153 1.00 96.50 97 LYS A C 1
ATOM 780 O O . LYS A 1 97 ? -18.538 13.245 18.983 1.00 96.50 97 LYS A O 1
ATOM 785 N N . ASP A 1 98 ? -20.435 13.214 20.189 1.00 96.50 98 ASP A N 1
ATOM 786 C CA . ASP A 1 98 ? -20.053 14.277 21.129 1.00 96.50 98 ASP A CA 1
ATOM 787 C C . ASP A 1 98 ? -18.831 13.921 21.995 1.00 96.50 98 ASP A C 1
ATOM 789 O O . ASP A 1 98 ? -18.195 14.808 22.561 1.00 96.50 98 ASP A O 1
ATOM 793 N N . ALA A 1 99 ? -18.479 12.635 22.098 1.00 97.62 99 ALA A N 1
ATOM 794 C CA . ALA A 1 99 ? -17.324 12.161 22.857 1.00 97.62 99 ALA A CA 1
ATOM 795 C C . ALA A 1 99 ? -16.032 12.096 22.018 1.00 97.62 99 ALA A C 1
ATOM 797 O O . ALA A 1 99 ? -14.943 12.096 22.593 1.00 97.62 99 ALA A O 1
ATOM 798 N N . ILE A 1 100 ? -16.124 12.091 20.680 1.00 95.75 100 ILE A N 1
ATOM 799 C CA . ILE A 1 100 ? -14.971 11.917 19.776 1.00 95.75 100 ILE A CA 1
ATOM 800 C C . ILE A 1 100 ? -13.990 13.086 19.877 1.00 95.75 100 ILE A C 1
ATOM 802 O O . ILE A 1 100 ? -12.791 12.871 20.049 1.00 95.75 100 ILE A O 1
ATOM 806 N N . LEU A 1 101 ? -14.477 14.328 19.806 1.00 94.75 101 LEU A N 1
ATOM 807 C CA . LEU A 1 101 ? -13.606 15.503 19.886 1.00 94.75 101 LEU A CA 1
ATOM 808 C C . LEU A 1 101 ? -12.910 15.618 21.261 1.00 94.75 101 LEU A C 1
ATOM 810 O O . LEU A 1 101 ? -11.683 15.741 21.281 1.00 94.75 101 LEU A O 1
ATOM 814 N N . PRO A 1 102 ? -13.617 15.514 22.408 1.00 96.06 102 PRO A N 1
ATOM 815 C CA . PRO A 1 102 ? -12.970 15.471 23.721 1.00 96.06 102 PRO A CA 1
ATOM 816 C C . PRO A 1 102 ? -11.949 14.337 23.863 1.00 96.06 102 PRO A C 1
ATOM 818 O O . PRO A 1 102 ? -10.904 14.524 24.490 1.00 96.06 102 PRO A O 1
ATOM 821 N N . PHE A 1 103 ? -12.231 13.171 23.276 1.00 95.88 103 PHE A N 1
ATOM 822 C CA . PHE A 1 103 ? -11.310 12.038 23.262 1.00 95.88 103 PHE A CA 1
ATOM 823 C C . PHE A 1 103 ? -10.025 12.381 22.519 1.00 95.88 103 PHE A C 1
ATOM 825 O O . PHE A 1 103 ? -8.939 12.242 23.083 1.00 95.88 103 PHE A O 1
ATOM 832 N N . TYR A 1 104 ? -10.148 12.916 21.305 1.00 92.75 104 TYR A N 1
ATOM 833 C CA . TYR A 1 104 ? -9.005 13.313 20.491 1.00 92.75 104 TYR A CA 1
ATOM 834 C C . TYR A 1 104 ? -8.155 14.385 21.178 1.00 92.75 104 TYR A C 1
ATOM 836 O O . TYR A 1 104 ? -6.932 14.286 21.223 1.00 92.75 104 TYR A O 1
ATOM 844 N N . GLN A 1 105 ? -8.797 15.383 21.792 1.00 91.88 105 GLN A N 1
ATOM 845 C CA . GLN A 1 105 ? -8.112 16.448 22.525 1.00 91.88 105 GLN A CA 1
ATOM 846 C C . GLN A 1 105 ? -7.334 15.915 23.734 1.00 91.88 105 GLN A C 1
ATOM 848 O O . GLN A 1 105 ? -6.173 16.283 23.926 1.00 91.88 105 GLN A O 1
ATOM 853 N N . LYS A 1 106 ? -7.941 15.030 24.538 1.00 92.31 106 LYS A N 1
ATOM 854 C CA . LYS A 1 106 ? -7.249 14.398 25.671 1.00 92.31 106 LYS A CA 1
ATOM 855 C C . LYS A 1 106 ? -6.095 13.517 25.201 1.00 92.31 106 LYS A C 1
ATOM 857 O O . LYS A 1 106 ? -5.013 13.594 25.776 1.00 92.31 106 LYS A O 1
ATOM 862 N N . LEU A 1 107 ? -6.300 12.725 24.150 1.00 89.94 107 LEU A N 1
ATOM 863 C CA . LEU A 1 107 ? -5.268 11.848 23.606 1.00 89.94 107 LEU A CA 1
ATOM 864 C C . LEU A 1 107 ? -4.083 12.647 23.045 1.00 89.94 107 LEU A C 1
ATOM 866 O O . LEU A 1 107 ? -2.936 12.347 23.365 1.00 89.94 107 LEU A O 1
ATOM 870 N N . SER A 1 108 ? -4.357 13.720 22.296 1.00 86.69 108 SER A N 1
ATOM 871 C CA . SER A 1 108 ? -3.349 14.664 21.794 1.00 86.69 108 SER A CA 1
ATOM 872 C C . SER A 1 108 ? -2.556 15.317 22.934 1.00 86.69 108 SER A C 1
ATOM 874 O O . SER A 1 108 ? -1.332 15.440 22.860 1.00 86.69 108 SER A O 1
ATOM 876 N N . ALA A 1 109 ? -3.221 15.690 24.034 1.00 87.25 109 ALA A N 1
ATOM 877 C CA . ALA A 1 109 ? -2.552 16.238 25.212 1.00 87.25 109 ALA A CA 1
ATOM 878 C C . ALA A 1 109 ? -1.636 15.216 25.907 1.00 87.25 109 ALA A C 1
ATOM 880 O O . ALA A 1 109 ? -0.563 15.598 26.367 1.00 87.25 109 ALA A O 1
ATOM 881 N N . GLU A 1 110 ? -2.021 13.936 25.971 1.00 85.62 110 GLU A N 1
ATOM 882 C CA . GLU A 1 110 ? -1.138 12.873 26.471 1.00 85.62 110 GLU A CA 1
ATOM 883 C C . GLU A 1 110 ? 0.060 12.645 25.538 1.00 85.62 110 GLU A C 1
ATOM 885 O O . GLU A 1 110 ? 1.190 12.581 26.017 1.00 85.62 110 GLU A O 1
ATOM 890 N N . LEU A 1 111 ? -0.150 12.614 24.216 1.00 82.19 111 LEU A N 1
ATOM 891 C CA . LEU A 1 111 ? 0.929 12.463 23.228 1.00 82.19 111 LEU A CA 1
ATOM 892 C C . LEU A 1 111 ? 1.976 13.578 23.329 1.00 82.19 111 LEU A C 1
ATOM 894 O O . LEU A 1 111 ? 3.169 13.325 23.193 1.00 82.19 111 LEU A O 1
ATOM 898 N N . LYS A 1 112 ? 1.554 14.814 23.618 1.00 80.19 112 LYS A N 1
ATOM 899 C CA . LYS A 1 112 ? 2.462 15.960 23.792 1.00 80.19 112 LYS A CA 1
ATOM 900 C C . LYS A 1 112 ? 3.360 15.855 25.030 1.00 80.19 112 LYS A C 1
ATOM 902 O O . LYS A 1 112 ? 4.367 16.557 25.088 1.00 80.19 112 LYS A O 1
ATOM 907 N N . LYS A 1 113 ? 3.030 15.002 26.007 1.00 81.88 113 LYS A N 1
ATOM 908 C CA . LYS A 1 113 ? 3.859 14.796 27.209 1.00 81.88 113 LYS A CA 1
ATOM 909 C C . LYS A 1 113 ? 5.086 13.926 26.938 1.00 81.88 113 LYS A C 1
ATOM 911 O O . LYS A 1 113 ? 6.044 14.013 27.701 1.00 81.88 113 LYS A O 1
ATOM 916 N N . ASP A 1 114 ? 5.070 13.125 25.872 1.00 73.75 114 ASP A N 1
ATOM 917 C CA . ASP A 1 114 ? 6.186 12.264 25.480 1.00 73.75 114 ASP A CA 1
ATOM 918 C C . ASP A 1 114 ? 6.656 12.594 24.045 1.00 73.75 114 ASP A C 1
ATOM 920 O O . ASP A 1 114 ? 6.024 12.190 23.063 1.00 73.75 114 ASP A O 1
ATOM 924 N N . PRO A 1 115 ? 7.794 13.301 23.894 1.00 67.88 115 PRO A N 1
ATOM 925 C CA . PRO A 1 115 ? 8.363 13.662 22.592 1.00 67.88 115 PRO A CA 1
ATOM 926 C C . PRO A 1 115 ? 8.719 12.467 21.695 1.00 67.88 115 PRO A C 1
ATOM 928 O O . PRO A 1 115 ? 8.909 12.635 20.490 1.00 67.88 115 PRO A O 1
ATOM 931 N N . THR A 1 116 ? 8.860 11.274 22.276 1.00 65.75 116 THR A N 1
ATOM 932 C CA . THR A 1 116 ? 9.135 10.023 21.554 1.00 65.75 116 THR A CA 1
ATOM 933 C C . THR A 1 116 ? 7.887 9.549 20.817 1.00 65.75 116 THR A C 1
ATOM 935 O O . THR A 1 116 ? 7.973 9.050 19.699 1.00 65.75 116 THR A O 1
ATOM 938 N N . PHE A 1 117 ? 6.718 9.762 21.421 1.00 63.19 117 PHE A N 1
ATOM 939 C CA . PHE A 1 117 ? 5.418 9.391 20.876 1.00 63.19 117 PHE A CA 1
ATOM 940 C C . PHE A 1 117 ? 4.908 10.379 19.829 1.00 63.19 117 PHE A C 1
ATOM 942 O O . PHE A 1 117 ? 4.386 9.964 18.795 1.00 63.19 117 PHE A O 1
ATOM 949 N N . SER A 1 118 ? 5.080 11.680 20.068 1.00 58.94 118 SER A N 1
ATOM 950 C CA . SER A 1 118 ? 4.564 12.726 19.177 1.00 58.94 118 SER A CA 1
ATOM 951 C C . SER A 1 118 ? 5.145 12.659 17.760 1.00 58.94 118 SER A C 1
ATOM 953 O O . SER A 1 118 ? 4.429 12.924 16.802 1.00 58.94 118 SER A O 1
ATOM 955 N N . LYS A 1 119 ? 6.405 12.227 17.604 1.00 59.94 119 LYS A N 1
ATOM 956 C CA . LYS A 1 119 ? 7.038 12.039 16.285 1.00 59.94 119 LYS A CA 1
ATOM 957 C C . LYS A 1 119 ? 6.504 10.835 15.505 1.00 59.94 119 LYS A C 1
ATOM 959 O O . LYS A 1 119 ? 6.581 10.835 14.282 1.00 59.94 119 LYS A O 1
ATOM 964 N N . SER A 1 120 ? 6.014 9.802 16.190 1.00 61.19 120 SER A N 1
ATOM 965 C CA . SER A 1 120 ? 5.558 8.553 15.561 1.00 61.19 120 SER A CA 1
ATOM 966 C C . SER A 1 120 ? 4.057 8.531 15.257 1.00 61.19 120 SER A C 1
ATOM 968 O O . SER A 1 120 ? 3.623 7.704 14.461 1.00 61.19 120 SER A O 1
ATOM 970 N N . TYR A 1 121 ? 3.271 9.428 15.862 1.00 64.06 121 TYR A N 1
ATOM 971 C CA . TYR A 1 121 ? 1.806 9.470 15.743 1.00 64.06 121 TYR A CA 1
ATOM 972 C C . TYR A 1 121 ? 1.290 10.881 15.431 1.00 64.06 121 TYR A C 1
ATOM 974 O O . TYR A 1 121 ? 0.272 11.316 15.969 1.00 64.06 121 TYR A O 1
ATOM 982 N N . ASP A 1 122 ? 1.997 11.579 14.542 1.00 63.22 122 ASP A N 1
ATOM 983 C CA . ASP A 1 122 ? 1.719 12.956 14.113 1.00 63.22 122 ASP A CA 1
ATOM 984 C C . ASP A 1 122 ? 0.241 13.217 13.738 1.00 63.22 122 ASP A C 1
ATOM 986 O O . ASP A 1 122 ? -0.317 14.207 14.212 1.00 63.22 122 ASP A O 1
ATOM 990 N N . PRO A 1 123 ? -0.485 12.305 13.043 1.00 65.75 123 PRO A N 1
ATOM 991 C CA . PRO A 1 123 ? -1.894 12.542 12.725 1.00 65.75 123 PRO A CA 1
ATOM 992 C C . PRO A 1 123 ? -2.780 12.752 13.962 1.00 65.75 123 PRO A C 1
ATOM 994 O O . PRO A 1 123 ? -3.684 13.580 13.927 1.00 65.75 123 PRO A O 1
ATOM 997 N N . LEU A 1 124 ? -2.503 12.059 15.078 1.00 68.69 124 LEU A N 1
ATOM 998 C CA . LEU A 1 124 ? -3.265 12.172 16.334 1.00 68.69 124 LEU A CA 1
ATOM 999 C C . LEU A 1 124 ? -2.966 13.461 1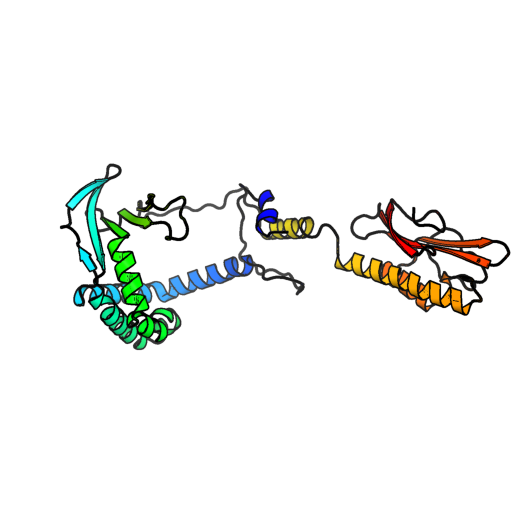7.116 1.00 68.69 124 LEU A C 1
ATOM 1001 O O . LEU A 1 124 ? -3.724 13.837 18.012 1.00 68.69 124 LEU A O 1
ATOM 1005 N N . ALA A 1 125 ? -1.867 14.140 16.787 1.00 68.31 125 ALA A N 1
ATOM 1006 C CA . ALA A 1 125 ? -1.475 15.415 17.374 1.00 68.31 125 ALA A CA 1
ATOM 1007 C C . ALA A 1 125 ? -1.745 16.615 16.446 1.00 68.31 125 ALA A C 1
ATOM 1009 O O . ALA A 1 125 ? -1.573 17.756 16.888 1.00 68.31 125 ALA A O 1
ATOM 1010 N N . ASP A 1 126 ? -2.187 16.360 15.212 1.00 79.88 126 ASP A N 1
ATOM 1011 C CA . ASP A 1 126 ? -2.410 17.365 14.180 1.00 79.88 126 ASP A CA 1
ATOM 1012 C C . ASP A 1 126 ? -3.606 18.281 14.489 1.00 79.88 126 ASP A C 1
ATOM 1014 O O . ASP A 1 126 ? -4.702 17.837 14.849 1.00 79.88 126 ASP A O 1
ATOM 1018 N N . GLN A 1 127 ? -3.392 19.587 14.319 1.00 84.75 127 GLN A N 1
ATOM 1019 C CA . GLN A 1 127 ? -4.436 20.592 14.507 1.00 84.75 127 GLN A CA 1
ATOM 1020 C C . GLN A 1 127 ? -5.490 20.508 13.397 1.00 84.75 127 GLN A C 1
ATOM 1022 O O . GLN A 1 127 ? -6.668 20.710 13.679 1.00 84.75 127 GLN A O 1
ATOM 1027 N N . GLY A 1 128 ? -5.102 20.139 12.171 1.00 89.38 128 GLY A N 1
ATOM 1028 C CA . GLY A 1 128 ? -6.037 19.957 11.060 1.00 89.38 128 GLY A CA 1
ATOM 1029 C C . GLY A 1 128 ? -7.082 18.875 11.342 1.00 89.38 128 GLY A C 1
ATOM 1030 O O . GLY A 1 128 ? -8.264 19.068 11.058 1.00 89.38 128 GLY A O 1
ATOM 1031 N N . ALA A 1 129 ? -6.685 17.775 11.987 1.00 88.44 129 ALA A N 1
ATOM 1032 C CA . ALA A 1 129 ? -7.619 16.750 12.451 1.00 88.44 129 ALA A CA 1
ATOM 1033 C C . ALA A 1 129 ? -8.626 17.295 13.484 1.00 88.44 129 ALA A C 1
ATOM 1035 O O . ALA A 1 129 ? -9.820 17.011 13.390 1.00 88.44 129 ALA A O 1
ATOM 1036 N N . ILE A 1 130 ? -8.177 18.113 14.443 1.00 89.50 130 ILE A N 1
ATOM 1037 C CA . ILE A 1 130 ? -9.064 18.756 15.429 1.00 89.50 130 ILE A CA 1
ATOM 1038 C C . ILE A 1 130 ? -10.043 19.713 14.739 1.00 89.50 130 ILE A C 1
ATOM 1040 O O . ILE A 1 130 ? -11.241 19.670 15.026 1.00 89.50 130 ILE A O 1
ATOM 1044 N N . ASP A 1 131 ? -9.553 20.539 13.816 1.00 92.94 131 ASP A N 1
ATOM 1045 C CA . ASP A 1 131 ? -10.367 21.499 13.068 1.00 92.94 131 ASP A CA 1
ATOM 1046 C C . ASP A 1 131 ? -11.424 20.775 12.215 1.00 92.94 131 ASP A C 1
ATOM 1048 O O . ASP A 1 131 ? -12.589 21.182 12.170 1.00 92.94 131 ASP A O 1
ATOM 1052 N N . TYR A 1 132 ? -11.058 19.643 11.601 1.00 94.00 132 TYR A N 1
ATOM 1053 C CA . TYR A 1 132 ? -11.997 18.787 10.880 1.00 94.00 132 TYR A CA 1
ATOM 1054 C C . TYR A 1 132 ? -13.075 18.214 11.805 1.00 94.00 132 TYR A C 1
ATOM 1056 O O . TYR A 1 132 ? -14.256 18.329 11.484 1.00 94.00 132 TYR A O 1
ATOM 1064 N N . LEU A 1 133 ? -12.713 17.669 12.973 1.00 94.00 133 LEU A N 1
ATOM 1065 C CA . LEU A 1 133 ? -13.676 17.129 13.947 1.00 94.00 133 LEU A CA 1
ATOM 1066 C C . LEU A 1 133 ? -14.664 18.187 14.477 1.00 94.00 133 LEU A C 1
ATOM 1068 O O . LEU A 1 133 ? -15.756 17.844 14.928 1.00 94.00 133 LEU A O 1
ATOM 1072 N N . GLN A 1 134 ? -14.305 19.471 14.422 1.00 95.00 134 GLN A N 1
ATOM 1073 C CA . GLN A 1 134 ? -15.187 20.594 14.767 1.00 95.00 134 GLN A CA 1
ATOM 1074 C C . GLN A 1 134 ? -16.071 21.060 13.600 1.00 95.00 134 GLN A C 1
ATOM 1076 O O . GLN A 1 134 ? -17.016 21.829 13.796 1.00 95.00 134 GLN A O 1
ATOM 1081 N N . SER A 1 135 ? -15.762 20.633 12.379 1.00 96.88 135 SER A N 1
ATOM 1082 C CA . SER A 1 135 ? -16.416 21.116 11.171 1.00 96.88 135 SER A CA 1
ATOM 1083 C C . SER A 1 135 ? -17.837 20.566 11.003 1.00 96.88 135 SER A C 1
ATOM 1085 O O . SER A 1 135 ? -18.204 19.485 11.475 1.00 96.88 135 SER A O 1
ATOM 1087 N N . LYS A 1 136 ? -18.655 21.303 10.242 1.00 97.38 136 LYS A N 1
ATOM 1088 C CA . LYS A 1 136 ? -19.969 20.814 9.794 1.00 97.38 136 LYS A CA 1
ATOM 1089 C C . LYS A 1 136 ? -19.844 19.585 8.895 1.00 97.38 136 LYS A C 1
ATOM 1091 O O . LYS A 1 136 ? -20.725 18.732 8.931 1.00 97.38 136 LYS A O 1
ATOM 1096 N N . GLU A 1 137 ? -18.769 19.514 8.113 1.00 96.94 137 GLU A N 1
ATOM 1097 C CA . GLU A 1 137 ? -18.489 18.402 7.207 1.00 96.94 137 GLU A CA 1
ATOM 1098 C C . GLU A 1 137 ? -18.327 17.094 7.983 1.00 96.94 137 GLU A C 1
ATOM 1100 O O . GLU A 1 137 ? -19.025 16.128 7.685 1.00 96.94 137 GLU A O 1
ATOM 1105 N N . PHE A 1 138 ? -17.511 17.080 9.043 1.00 96.50 138 PHE A N 1
ATOM 1106 C CA . PHE A 1 138 ? -17.391 15.911 9.917 1.00 96.50 138 PHE A CA 1
ATOM 1107 C C . PHE A 1 138 ? -18.743 15.486 10.487 1.00 96.50 138 PHE A C 1
ATOM 1109 O O . PHE A 1 138 ? -19.086 14.310 10.425 1.00 96.50 138 PHE A O 1
ATOM 1116 N N . SER A 1 139 ? -19.537 16.430 11.005 1.00 96.75 139 SER A N 1
ATOM 1117 C CA . SER A 1 139 ? -20.852 16.104 11.573 1.00 96.75 139 SER A CA 1
ATOM 1118 C C . SER A 1 139 ? -21.769 15.434 10.540 1.00 96.75 139 SER A C 1
ATOM 1120 O O . SER A 1 139 ? -22.412 14.436 10.851 1.00 96.75 139 SER A O 1
ATOM 1122 N N . GLN A 1 140 ? -21.781 15.929 9.297 1.00 95.88 140 GLN A N 1
ATOM 1123 C CA . GLN A 1 140 ? -22.562 15.348 8.200 1.00 95.88 140 GLN A CA 1
ATOM 1124 C C . GLN A 1 140 ? -22.074 13.949 7.814 1.00 95.88 140 GLN A C 1
ATOM 1126 O O . GLN A 1 140 ? -22.886 13.033 7.679 1.00 95.88 140 GLN A O 1
ATOM 1131 N N . VAL A 1 141 ? -20.757 13.774 7.660 1.00 94.75 141 VAL A N 1
ATOM 1132 C CA . VAL A 1 141 ? -20.151 12.476 7.332 1.00 94.75 141 VAL A CA 1
ATOM 1133 C C . VAL A 1 141 ? -20.414 11.472 8.450 1.00 94.75 141 VAL A C 1
ATOM 1135 O O . VAL A 1 141 ? -20.841 10.354 8.177 1.00 94.75 141 VAL A O 1
ATOM 1138 N N . PHE A 1 142 ? -20.226 11.871 9.708 1.00 96.12 142 PHE A N 1
ATOM 1139 C CA . PHE A 1 142 ? -20.484 11.019 10.860 1.00 96.12 142 PHE A CA 1
ATOM 1140 C C . PHE A 1 142 ? -21.950 10.593 10.925 1.00 96.12 142 PHE A C 1
ATOM 1142 O O . PHE A 1 142 ? -22.227 9.409 11.086 1.00 96.12 142 PHE A O 1
ATOM 1149 N N . ASP A 1 143 ? -22.891 11.530 10.781 1.00 95.12 143 ASP A N 1
ATOM 1150 C CA . ASP A 1 143 ? -24.321 11.219 10.851 1.00 95.12 143 ASP A CA 1
ATOM 1151 C C . ASP A 1 143 ? -24.734 10.262 9.727 1.00 95.12 143 ASP A C 1
ATOM 1153 O O . ASP A 1 143 ? -25.461 9.298 9.975 1.00 95.12 143 ASP A O 1
ATOM 1157 N N . TYR A 1 144 ? -24.209 10.468 8.514 1.00 92.31 144 TYR A N 1
ATOM 1158 C CA . TYR A 1 144 ? -24.402 9.543 7.403 1.00 92.31 144 TYR A CA 1
ATOM 1159 C C . TYR A 1 144 ? -23.832 8.153 7.720 1.00 92.31 144 TYR A C 1
ATOM 1161 O O . TYR A 1 144 ? -24.554 7.161 7.610 1.00 92.31 144 TYR A O 1
ATOM 1169 N N . MET A 1 145 ? -22.570 8.061 8.147 1.00 92.94 145 MET A N 1
ATOM 1170 C CA . MET A 1 145 ? -21.931 6.778 8.459 1.00 92.94 145 MET A CA 1
ATOM 1171 C C . MET A 1 145 ? -22.650 6.065 9.608 1.00 92.94 145 MET A C 1
ATOM 1173 O O . MET A 1 145 ? -22.971 4.890 9.500 1.00 92.94 145 MET A O 1
ATOM 1177 N N . ASN A 1 146 ? -23.012 6.766 10.679 1.00 92.56 146 ASN A N 1
ATOM 1178 C CA . ASN A 1 146 ? -23.679 6.169 11.834 1.00 92.56 146 ASN A CA 1
ATOM 1179 C C . ASN A 1 146 ? -25.078 5.608 11.510 1.00 92.56 146 ASN A C 1
ATOM 1181 O O . ASN A 1 146 ? -25.508 4.618 12.108 1.00 92.56 146 ASN A O 1
ATOM 1185 N N . GLN A 1 147 ? -25.789 6.227 10.562 1.00 91.81 147 GLN A N 1
ATOM 1186 C CA . GLN A 1 147 ? -27.091 5.751 10.081 1.00 91.81 147 GLN A CA 1
ATOM 1187 C C . GLN A 1 147 ? -26.981 4.574 9.107 1.00 91.81 147 GLN A C 1
ATOM 1189 O O . GLN A 1 147 ? -27.914 3.776 9.010 1.00 91.81 147 GLN A O 1
ATOM 1194 N N . ASN A 1 148 ? -25.879 4.482 8.361 1.00 92.94 148 ASN A N 1
ATOM 1195 C CA . ASN A 1 148 ? -25.716 3.512 7.278 1.00 92.94 148 ASN A CA 1
ATOM 1196 C C . ASN A 1 148 ? -24.758 2.366 7.614 1.00 92.9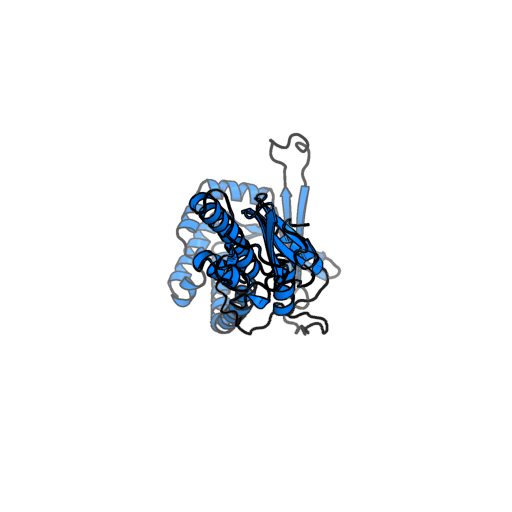4 148 ASN A C 1
ATOM 1198 O O . ASN A 1 148 ? -24.737 1.386 6.877 1.00 92.94 148 ASN A O 1
ATOM 1202 N N . THR A 1 149 ? -24.020 2.452 8.717 1.00 94.81 149 THR A N 1
ATOM 1203 C CA . THR A 1 149 ? -23.046 1.445 9.133 1.00 94.81 149 THR A CA 1
ATOM 1204 C C . THR A 1 149 ? -23.480 0.749 10.421 1.00 94.81 149 THR A C 1
ATOM 1206 O O . THR A 1 149 ? -23.935 1.367 11.392 1.00 94.81 149 THR A O 1
ATOM 1209 N N . GLN A 1 150 ? -23.307 -0.567 10.450 1.00 96.25 150 GLN A N 1
ATOM 1210 C CA . GLN A 1 150 ? -23.349 -1.373 11.663 1.00 96.25 150 GLN A CA 1
ATOM 1211 C C . GLN A 1 150 ? -21.959 -1.946 11.903 1.00 96.25 150 GLN A C 1
ATOM 1213 O O . GLN A 1 150 ? -21.409 -2.587 11.015 1.00 96.25 150 GLN A O 1
ATOM 1218 N N . LEU A 1 151 ? -21.409 -1.709 13.093 1.00 96.94 151 LEU A N 1
ATOM 1219 C CA . LEU A 1 151 ? -20.164 -2.319 13.538 1.00 96.94 151 LEU A CA 1
ATOM 1220 C C . LEU A 1 151 ? -20.488 -3.321 14.638 1.00 96.94 151 LEU A C 1
ATOM 1222 O O . LEU A 1 151 ? -21.092 -2.977 15.657 1.00 96.94 151 LEU A O 1
ATOM 1226 N N . ILE A 1 152 ? -20.099 -4.564 14.415 1.00 97.38 152 ILE A N 1
ATOM 1227 C CA . ILE A 1 152 ? -20.401 -5.680 15.291 1.00 97.38 152 ILE A CA 1
ATOM 1228 C C . ILE A 1 152 ? -19.090 -6.353 15.657 1.00 97.38 152 ILE A C 1
ATOM 1230 O O . ILE A 1 152 ? -18.218 -6.588 14.821 1.00 97.38 152 ILE A O 1
ATOM 1234 N N . PHE A 1 153 ? -18.954 -6.659 16.934 1.00 96.81 153 PHE A N 1
ATOM 1235 C CA . PHE A 1 153 ? -17.773 -7.286 17.484 1.00 96.81 153 PHE A CA 1
ATOM 1236 C C . PHE A 1 153 ? -18.186 -8.507 18.288 1.00 96.81 153 PHE A C 1
ATOM 1238 O O . PHE A 1 153 ? -19.163 -8.457 19.031 1.00 96.81 153 PHE A O 1
ATOM 1245 N N . TRP A 1 154 ? -17.439 -9.596 18.167 1.00 97.81 154 TRP A N 1
ATOM 1246 C CA . TRP A 1 154 ? -17.621 -10.772 19.002 1.00 97.81 154 TRP A CA 1
ATOM 1247 C C . TRP A 1 154 ? -16.336 -11.092 19.736 1.00 97.81 154 TRP A C 1
ATOM 1249 O O . TRP A 1 154 ? -15.259 -11.060 19.135 1.00 97.81 154 TRP A O 1
ATOM 1259 N N . THR A 1 155 ? -16.459 -11.481 21.002 1.00 97.12 155 THR A N 1
ATOM 1260 C CA . THR A 1 155 ? -15.345 -12.017 21.786 1.00 97.12 155 THR A CA 1
ATOM 1261 C C . THR A 1 155 ? -15.589 -13.449 22.212 1.00 97.12 155 THR A C 1
ATOM 1263 O O . THR A 1 155 ? -16.734 -13.888 22.328 1.00 97.12 155 THR A O 1
ATOM 1266 N N . ASP A 1 156 ? -14.510 -14.166 22.502 1.00 94.56 156 ASP A N 1
ATOM 1267 C CA . ASP A 1 156 ? -14.608 -15.382 23.305 1.00 94.56 156 ASP A CA 1
ATOM 1268 C C . ASP A 1 156 ? -14.893 -15.069 24.790 1.00 94.56 156 ASP A C 1
ATOM 1270 O O . ASP A 1 156 ? -15.136 -13.920 25.182 1.00 94.56 156 ASP A O 1
ATOM 1274 N N . ASP A 1 157 ? -14.912 -16.116 25.612 1.00 92.31 157 ASP A N 1
ATOM 1275 C CA . ASP A 1 157 ? -15.135 -16.065 27.059 1.00 92.31 157 ASP A CA 1
ATOM 1276 C C . ASP A 1 157 ? -13.994 -15.385 27.833 1.00 92.31 157 ASP A C 1
ATOM 1278 O O . ASP A 1 157 ? -14.204 -14.912 28.950 1.00 92.31 157 ASP A O 1
ATOM 1282 N N . GLN A 1 158 ? -12.807 -15.289 27.232 1.00 91.69 158 GLN A N 1
ATOM 1283 C CA . GLN A 1 158 ? -11.646 -14.580 27.773 1.00 91.69 158 GLN A CA 1
ATOM 1284 C C . GLN A 1 158 ? -11.609 -13.103 27.353 1.00 91.69 158 GLN A C 1
ATOM 1286 O O . GLN A 1 158 ? -10.771 -12.344 27.841 1.00 91.69 158 GLN A O 1
ATOM 1291 N N . GLY A 1 159 ? -12.525 -12.681 26.477 1.00 91.12 159 GLY A N 1
ATOM 1292 C CA . GLY A 1 159 ? -12.606 -11.316 25.968 1.00 91.12 159 GLY A CA 1
ATOM 1293 C C . GLY A 1 159 ? -11.694 -11.044 24.770 1.00 91.12 159 GLY A C 1
ATOM 1294 O O . GLY A 1 159 ? -11.541 -9.884 24.386 1.00 91.12 159 GLY A O 1
ATOM 1295 N N . TYR A 1 160 ? -11.092 -12.068 24.154 1.00 93.06 160 TYR A N 1
ATOM 1296 C CA . TYR A 1 160 ? -10.310 -11.866 22.937 1.00 93.06 160 TYR A CA 1
ATOM 1297 C C . TYR A 1 160 ? -11.220 -11.629 21.727 1.00 93.06 160 TYR A C 1
ATOM 1299 O O . TYR A 1 160 ? -12.235 -12.316 21.586 1.00 93.06 160 TYR A O 1
ATOM 1307 N N . PRO A 1 161 ? -10.851 -10.706 20.815 1.00 94.19 161 PRO A N 1
ATOM 1308 C CA . PRO A 1 161 ? -11.572 -10.497 19.562 1.00 94.19 161 PRO A CA 1
ATOM 1309 C C . PRO A 1 161 ? -11.625 -11.791 18.751 1.00 94.19 161 PRO A C 1
ATOM 1311 O O . PRO A 1 161 ? -10.592 -12.338 18.375 1.00 94.19 161 PRO A O 1
ATOM 1314 N N . ALA A 1 162 ? -12.826 -12.260 18.439 1.00 95.88 162 ALA A N 1
ATOM 1315 C CA . ALA A 1 162 ? -13.045 -13.451 17.631 1.00 95.88 162 ALA A CA 1
ATOM 1316 C C . ALA A 1 162 ? -13.529 -13.095 16.225 1.00 95.88 162 ALA A C 1
ATOM 1318 O O . ALA A 1 162 ? -13.085 -13.696 15.247 1.00 95.88 162 ALA A O 1
ATOM 1319 N N . ILE A 1 163 ? -14.450 -12.137 16.120 1.00 96.69 163 ILE A N 1
ATOM 1320 C CA . ILE A 1 163 ? -15.018 -11.686 14.849 1.00 96.69 163 ILE A CA 1
ATOM 1321 C C . ILE A 1 163 ? -15.223 -10.173 14.923 1.00 96.69 163 ILE A C 1
ATOM 1323 O O . ILE A 1 163 ? -15.673 -9.655 15.944 1.00 96.69 163 ILE A O 1
ATOM 1327 N N . VAL A 1 164 ? -14.908 -9.476 13.836 1.00 96.69 164 VAL A N 1
ATOM 1328 C CA . VAL A 1 164 ? -15.314 -8.088 13.597 1.00 96.69 164 VAL A CA 1
ATOM 1329 C C . VAL A 1 164 ? -16.086 -8.065 12.290 1.00 96.69 164 VAL A C 1
ATOM 1331 O O . VAL A 1 164 ? -15.599 -8.580 11.286 1.00 96.69 164 VAL A O 1
ATOM 1334 N N . GLU A 1 165 ? -17.279 -7.494 12.300 1.00 97.06 165 GLU A N 1
ATOM 1335 C CA . GLU A 1 165 ? -18.120 -7.362 11.117 1.00 97.06 165 GLU A CA 1
ATOM 1336 C C . GLU A 1 165 ? -18.564 -5.913 10.968 1.00 97.06 165 GLU A C 1
ATOM 1338 O O . GLU A 1 165 ? -19.070 -5.299 11.908 1.00 97.06 165 GLU A O 1
ATOM 1343 N N . GLU A 1 166 ? -18.362 -5.368 9.777 1.00 96.56 166 GLU A N 1
ATOM 1344 C CA . GLU A 1 166 ? -18.892 -4.078 9.372 1.00 96.56 166 GLU A CA 1
ATOM 1345 C C . GLU A 1 166 ? -19.894 -4.289 8.240 1.00 96.56 166 GLU A C 1
ATOM 1347 O O . GLU A 1 166 ? -19.574 -4.892 7.215 1.00 96.56 166 GLU A O 1
ATOM 1352 N N . ILE A 1 167 ? -21.109 -3.776 8.419 1.00 96.62 167 ILE A N 1
ATOM 1353 C CA . ILE A 1 167 ? -22.152 -3.779 7.394 1.00 96.62 167 ILE A CA 1
ATOM 1354 C C . ILE A 1 167 ? -22.413 -2.333 7.000 1.00 96.62 167 ILE A C 1
ATOM 1356 O O . ILE A 1 167 ? -22.953 -1.563 7.794 1.00 96.62 167 ILE A O 1
ATOM 1360 N N . LEU A 1 168 ? -22.063 -1.975 5.767 1.00 95.38 168 LEU A N 1
ATOM 1361 C CA . LEU A 1 168 ? -22.305 -0.659 5.186 1.00 95.38 168 LEU A CA 1
ATOM 1362 C C . LEU A 1 168 ? -23.461 -0.728 4.188 1.00 95.38 168 LEU A C 1
ATOM 1364 O O . LEU A 1 168 ? -23.373 -1.388 3.151 1.00 95.38 168 LEU A O 1
ATOM 1368 N N . ARG A 1 169 ? -24.528 0.019 4.459 1.00 94.44 169 ARG A N 1
ATOM 1369 C CA . ARG A 1 169 ? -25.599 0.268 3.497 1.00 94.44 169 ARG A CA 1
ATOM 1370 C C . ARG A 1 169 ? -25.143 1.322 2.494 1.00 94.44 169 ARG A C 1
ATOM 1372 O O . ARG A 1 169 ? -24.976 2.490 2.837 1.00 94.44 169 ARG A O 1
ATOM 1379 N N . VAL A 1 170 ? -25.001 0.921 1.238 1.00 89.94 170 VAL A N 1
ATOM 1380 C CA . VAL A 1 170 ? -24.653 1.812 0.131 1.00 89.94 170 VAL A CA 1
ATOM 1381 C C . VAL A 1 170 ? -25.893 2.078 -0.712 1.00 89.94 170 VAL A C 1
ATOM 1383 O O . VAL A 1 170 ? -26.543 1.158 -1.219 1.00 89.94 170 VAL A O 1
ATOM 1386 N N . VAL A 1 171 ? -26.199 3.363 -0.871 1.00 87.00 171 VAL A N 1
ATOM 1387 C CA . VAL A 1 171 ? -27.250 3.859 -1.759 1.00 87.00 171 VAL A CA 1
ATOM 1388 C C . VAL A 1 171 ? -26.572 4.566 -2.938 1.00 87.00 171 VAL A C 1
ATOM 1390 O O . VAL A 1 171 ? -25.678 5.385 -2.710 1.00 87.00 171 VAL A O 1
ATOM 1393 N N . PRO A 1 172 ? -26.930 4.247 -4.194 1.00 86.12 172 PRO A N 1
ATOM 1394 C CA . PRO A 1 172 ? -26.417 4.955 -5.361 1.00 86.12 172 PRO A CA 1
ATOM 1395 C C . PRO A 1 172 ? -26.712 6.461 -5.282 1.00 86.12 172 PRO A C 1
ATOM 1397 O O . PRO A 1 172 ? -27.754 6.842 -4.749 1.00 86.12 172 PRO A O 1
ATOM 1400 N N . PRO A 1 173 ? -25.840 7.327 -5.831 1.00 84.62 173 PRO A N 1
ATOM 1401 C CA . PRO A 1 173 ? -26.125 8.757 -5.898 1.00 84.62 173 PRO A CA 1
ATOM 1402 C C . PRO A 1 173 ? -27.341 9.023 -6.794 1.00 84.62 173 PRO A C 1
ATOM 1404 O O . PRO A 1 173 ? -27.577 8.282 -7.749 1.00 84.62 173 PRO A O 1
ATOM 1407 N N . ASP A 1 174 ? -28.053 10.129 -6.567 1.00 86.31 174 ASP A N 1
ATOM 1408 C CA . ASP A 1 174 ? -29.252 10.507 -7.344 1.00 86.31 174 ASP A CA 1
ATOM 1409 C C . ASP A 1 174 ? -28.993 10.619 -8.859 1.00 86.31 174 ASP A C 1
ATOM 1411 O O . ASP A 1 174 ? -29.896 10.474 -9.685 1.00 86.31 174 ASP A O 1
ATOM 1415 N N . THR A 1 175 ? -27.735 10.843 -9.248 1.00 92.81 175 THR A N 1
ATOM 1416 C CA . THR A 1 175 ? -27.287 10.875 -10.646 1.00 92.81 175 THR A CA 1
ATOM 1417 C C . THR A 1 175 ? -27.318 9.499 -11.320 1.00 92.81 175 THR A C 1
ATOM 1419 O O . THR A 1 175 ? -27.451 9.415 -12.542 1.00 92.81 175 THR A O 1
ATOM 1422 N N . ALA A 1 176 ? -27.252 8.408 -10.553 1.00 90.56 176 ALA A N 1
ATOM 1423 C CA . ALA A 1 176 ? -27.324 7.034 -11.037 1.00 90.56 176 ALA A CA 1
ATOM 1424 C C . ALA A 1 176 ? -28.787 6.582 -11.210 1.00 90.56 176 ALA A C 1
ATOM 1426 O O . ALA A 1 176 ? -29.247 5.630 -10.581 1.00 90.56 176 ALA A O 1
ATOM 1427 N N . THR A 1 177 ? -29.524 7.249 -12.104 1.00 92.62 177 THR A N 1
ATOM 1428 C CA . THR A 1 177 ? -30.979 7.065 -12.310 1.00 92.62 177 THR A CA 1
ATOM 1429 C C . THR A 1 177 ? -31.413 5.620 -12.585 1.00 92.62 177 THR A C 1
ATOM 1431 O O . THR A 1 177 ? -32.522 5.232 -12.221 1.00 92.62 177 THR A O 1
ATOM 1434 N N . GLN A 1 178 ? -30.538 4.800 -13.175 1.00 93.81 178 GLN A N 1
ATOM 1435 C CA . GLN A 1 178 ? -30.784 3.375 -13.436 1.00 93.81 178 GLN A CA 1
ATOM 1436 C C . GLN A 1 178 ? -30.816 2.515 -12.160 1.00 93.81 178 GLN A C 1
ATOM 1438 O O . GLN A 1 178 ? -31.346 1.406 -12.180 1.00 93.81 178 GLN A O 1
ATOM 1443 N N . LEU A 1 179 ? -30.256 3.013 -11.055 1.00 91.62 179 LEU A N 1
ATOM 1444 C CA . LEU A 1 179 ? -30.127 2.307 -9.780 1.00 91.62 179 LEU A CA 1
ATOM 1445 C C . LEU A 1 179 ? -30.895 2.994 -8.640 1.00 91.62 179 LEU A C 1
ATOM 1447 O O . LEU A 1 179 ? -30.723 2.611 -7.490 1.00 91.62 179 LEU A O 1
ATOM 1451 N N . LYS A 1 180 ? -31.761 3.970 -8.943 1.00 87.44 180 LYS A N 1
ATOM 1452 C CA . LYS A 1 180 ? -32.449 4.817 -7.948 1.00 87.44 180 LYS A CA 1
ATOM 1453 C C . LYS A 1 180 ? -33.236 4.049 -6.870 1.00 87.44 180 LYS A C 1
ATOM 1455 O O . LYS A 1 180 ? -33.370 4.529 -5.754 1.00 87.44 180 LYS A O 1
ATOM 1460 N N . ASP A 1 181 ? -33.719 2.849 -7.196 1.00 89.69 181 ASP A N 1
ATOM 1461 C CA . ASP A 1 181 ? -34.495 1.991 -6.288 1.00 89.69 181 ASP A CA 1
ATOM 1462 C C . ASP A 1 181 ? -33.659 0.817 -5.738 1.00 89.69 181 ASP A C 1
ATOM 1464 O O . ASP A 1 181 ? -34.200 -0.175 -5.245 1.00 89.69 181 ASP A O 1
ATOM 1468 N N . LYS A 1 182 ? -32.329 0.868 -5.886 1.00 91.88 182 LYS A N 1
ATOM 1469 C CA . LYS A 1 182 ? -31.406 -0.175 -5.430 1.00 91.88 182 LYS A CA 1
ATOM 1470 C C . LYS A 1 182 ? -30.666 0.280 -4.182 1.00 91.88 182 LYS A C 1
ATOM 1472 O O . LYS A 1 182 ? -30.245 1.423 -4.070 1.00 91.88 182 LYS A O 1
ATOM 1477 N N . GLN A 1 183 ? -30.481 -0.653 -3.260 1.00 90.50 183 GLN A N 1
ATOM 1478 C CA . GLN A 1 183 ? -29.625 -0.507 -2.088 1.00 90.50 183 GLN A CA 1
ATOM 1479 C C . GLN A 1 183 ? -28.830 -1.802 -1.966 1.00 90.50 183 GLN A C 1
ATOM 1481 O O . GLN A 1 183 ? -29.369 -2.880 -2.231 1.00 90.50 183 GLN A O 1
ATOM 1486 N N . VAL A 1 184 ? -27.554 -1.698 -1.612 1.00 91.81 184 VAL A N 1
ATOM 1487 C CA . VAL A 1 184 ? -26.693 -2.861 -1.380 1.00 91.81 184 VAL A CA 1
ATOM 1488 C C . VAL A 1 184 ? -26.102 -2.764 0.014 1.00 91.81 184 VAL A C 1
ATOM 1490 O O . VAL A 1 184 ? -25.720 -1.681 0.453 1.00 91.81 184 VAL A O 1
ATOM 1493 N N . ASN A 1 185 ? -26.019 -3.898 0.700 1.00 94.75 185 ASN A N 1
ATOM 1494 C CA . ASN A 1 185 ? -25.233 -4.006 1.918 1.00 94.75 185 ASN A CA 1
ATOM 1495 C C . ASN A 1 185 ? -23.876 -4.585 1.539 1.00 94.75 185 ASN A C 1
ATOM 1497 O O . ASN A 1 185 ? -23.801 -5.652 0.930 1.00 94.75 185 ASN A O 1
ATOM 1501 N N . VAL A 1 186 ? -22.820 -3.856 1.872 1.00 95.12 186 VAL A N 1
ATOM 1502 C CA . VAL A 1 186 ? -21.447 -4.338 1.793 1.00 95.12 186 VAL A CA 1
ATOM 1503 C C . VAL A 1 186 ? -21.089 -4.860 3.172 1.00 95.12 186 VAL A C 1
ATOM 1505 O O . VAL A 1 186 ? -21.090 -4.099 4.135 1.00 95.12 186 VAL A O 1
ATOM 1508 N N . GLU A 1 187 ? -20.822 -6.156 3.258 1.00 96.94 187 GLU A N 1
ATOM 1509 C CA . GLU A 1 187 ? -20.430 -6.826 4.492 1.00 96.94 187 GLU A CA 1
ATOM 1510 C C . GLU A 1 187 ? -18.935 -7.136 4.446 1.00 96.94 187 GLU A C 1
ATOM 1512 O O . GLU A 1 187 ? -18.438 -7.754 3.501 1.00 96.94 187 GLU A O 1
ATOM 1517 N N . ILE A 1 188 ? -18.220 -6.683 5.470 1.00 96.31 188 ILE A N 1
ATOM 1518 C CA . ILE A 1 188 ? -16.799 -6.941 5.665 1.00 96.31 188 ILE A CA 1
ATOM 1519 C C . ILE A 1 188 ? -16.662 -7.684 6.987 1.00 96.31 188 ILE A C 1
ATOM 1521 O O . ILE A 1 188 ? -16.841 -7.100 8.052 1.00 96.31 188 ILE A O 1
ATOM 1525 N N . LYS A 1 189 ? -16.326 -8.973 6.913 1.00 96.19 189 LYS A N 1
ATOM 1526 C CA . LYS A 1 189 ? -16.135 -9.840 8.078 1.00 96.19 189 LYS A CA 1
ATOM 1527 C C . LYS A 1 189 ? -14.665 -10.231 8.215 1.00 96.19 189 LYS A C 1
ATOM 1529 O O . LYS A 1 189 ? -14.093 -10.864 7.328 1.00 96.19 189 LYS A O 1
ATOM 1534 N N . LEU A 1 190 ? -14.062 -9.881 9.347 1.00 95.75 190 LEU A N 1
ATOM 1535 C CA . LEU A 1 190 ? -12.752 -10.346 9.791 1.00 95.75 190 LEU A CA 1
ATOM 1536 C C . LEU A 1 190 ? -12.948 -11.403 10.879 1.00 95.75 190 LEU A C 1
ATOM 1538 O O . LEU A 1 190 ? -13.519 -11.120 11.930 1.00 95.75 190 LEU A O 1
ATOM 1542 N N . SER A 1 191 ? -12.443 -12.612 10.653 1.00 95.00 191 SER A N 1
ATOM 1543 C CA . SER A 1 191 ? -12.452 -13.688 11.648 1.00 95.00 191 SER A CA 1
ATOM 1544 C C . SER A 1 191 ? -11.042 -13.950 12.159 1.00 95.00 191 SER A C 1
ATOM 1546 O O . SER A 1 191 ? -10.107 -14.108 11.378 1.00 95.00 191 SER A O 1
ATOM 1548 N N . LEU A 1 192 ? -10.909 -13.997 13.482 1.00 93.44 192 LEU A N 1
ATOM 1549 C CA . LEU A 1 192 ? -9.656 -14.184 14.196 1.00 93.44 192 LEU A CA 1
ATOM 1550 C C . LEU A 1 192 ? -9.712 -15.485 15.002 1.00 93.44 192 LEU A C 1
ATOM 1552 O O . LEU A 1 192 ? -10.674 -15.788 15.723 1.00 93.44 192 LEU A O 1
ATOM 1556 N N . ASN A 1 193 ? -8.655 -16.270 14.865 1.00 90.31 193 ASN A N 1
ATOM 1557 C CA . ASN A 1 193 ? -8.422 -17.520 15.569 1.00 90.31 193 ASN A CA 1
ATOM 1558 C C . ASN A 1 193 ? -6.934 -17.641 15.916 1.00 90.31 193 ASN A C 1
ATOM 1560 O O . ASN A 1 193 ? -6.114 -16.849 15.457 1.00 90.31 193 ASN A O 1
ATOM 1564 N N . ASP A 1 194 ? -6.604 -18.616 16.768 1.00 90.38 194 ASP A N 1
ATOM 1565 C CA . ASP A 1 194 ? -5.216 -18.969 17.088 1.00 90.38 194 ASP A CA 1
ATOM 1566 C C . ASP A 1 194 ? -4.345 -17.772 17.523 1.00 90.38 194 ASP A C 1
ATOM 1568 O O . ASP A 1 194 ? -3.141 -17.719 17.274 1.00 90.38 194 ASP A O 1
ATOM 1572 N N . ILE A 1 195 ? -4.960 -16.810 18.220 1.00 89.19 195 ILE A N 1
ATOM 1573 C CA . ILE A 1 195 ? -4.304 -15.588 18.689 1.00 89.19 195 ILE A CA 1
ATOM 1574 C C . ILE A 1 195 ? -3.145 -15.965 19.614 1.00 89.19 195 ILE A C 1
ATOM 1576 O O . ILE A 1 195 ? -3.297 -16.775 20.527 1.00 89.19 195 ILE A O 1
ATOM 1580 N N . ASN A 1 196 ? -1.979 -15.365 19.366 1.00 85.81 196 ASN A N 1
ATOM 1581 C CA . ASN A 1 196 ? -0.717 -15.647 20.058 1.00 85.81 196 ASN A CA 1
ATOM 1582 C C . ASN A 1 196 ? -0.189 -17.085 19.903 1.00 85.81 196 ASN A C 1
ATOM 1584 O O . ASN A 1 196 ? 0.772 -17.447 20.586 1.00 85.81 196 ASN A O 1
ATOM 1588 N N . LYS A 1 197 ? -0.755 -17.908 19.009 1.00 91.25 197 LYS A N 1
ATOM 1589 C CA . LYS A 1 197 ? -0.149 -19.200 18.673 1.00 91.25 197 LYS A CA 1
ATOM 1590 C C . LYS A 1 197 ? 1.003 -19.002 17.681 1.00 91.25 197 LYS A C 1
ATOM 1592 O O . LYS A 1 197 ? 0.910 -18.155 16.792 1.00 91.25 197 LYS A O 1
ATOM 1597 N N . PRO A 1 198 ? 2.103 -19.764 17.817 1.00 91.50 198 PRO A N 1
ATOM 1598 C CA . PRO A 1 198 ? 3.215 -19.676 16.884 1.00 91.50 198 PRO A CA 1
ATOM 1599 C C . PRO A 1 198 ? 2.769 -20.132 15.494 1.00 91.50 198 PRO A C 1
ATOM 1601 O O . PRO A 1 198 ? 2.165 -21.193 15.344 1.00 91.50 198 PRO A O 1
ATOM 1604 N N . VAL A 1 199 ? 3.118 -19.349 14.476 1.00 92.31 199 VAL A N 1
ATOM 1605 C CA . VAL A 1 199 ? 2.948 -19.719 13.071 1.00 92.31 199 VAL A CA 1
ATOM 1606 C C . VAL A 1 199 ? 4.323 -19.846 12.428 1.00 92.31 199 VAL A C 1
ATOM 1608 O O . VAL A 1 199 ? 5.188 -18.987 12.606 1.00 92.31 199 VAL A O 1
ATOM 1611 N N . ILE A 1 200 ? 4.547 -20.939 11.704 1.00 89.75 200 ILE A N 1
ATOM 1612 C CA . ILE A 1 200 ? 5.776 -21.135 10.936 1.00 89.75 200 ILE A CA 1
ATOM 1613 C C . ILE A 1 200 ? 5.503 -20.625 9.524 1.00 89.75 200 ILE A C 1
ATOM 1615 O O . ILE A 1 200 ? 4.734 -21.229 8.780 1.00 89.75 200 ILE A O 1
ATOM 1619 N N . VAL A 1 201 ? 6.136 -19.512 9.159 1.00 84.38 201 VAL A N 1
ATOM 1620 C CA . VAL A 1 201 ? 6.090 -18.971 7.797 1.00 84.38 201 VAL A CA 1
ATOM 1621 C C . VAL A 1 201 ? 7.350 -19.425 7.072 1.00 84.38 201 VAL A C 1
ATOM 1623 O O . VAL A 1 201 ? 8.447 -18.954 7.364 1.00 84.38 201 VAL A O 1
ATOM 1626 N N . LEU A 1 202 ? 7.199 -20.378 6.154 1.00 86.56 202 LEU A N 1
ATOM 1627 C CA . LEU A 1 202 ? 8.297 -20.875 5.327 1.00 86.56 202 LEU A CA 1
ATOM 1628 C C . LEU A 1 202 ? 8.321 -20.138 3.989 1.00 86.56 202 LEU A C 1
ATOM 1630 O O . LEU A 1 202 ? 7.273 -19.864 3.406 1.00 86.56 202 LEU A O 1
ATOM 1634 N N . VAL A 1 203 ? 9.524 -19.854 3.486 1.00 83.00 203 VAL A N 1
ATOM 1635 C CA . VAL A 1 203 ? 9.696 -19.371 2.112 1.00 83.00 203 VAL A CA 1
ATOM 1636 C C . VAL A 1 203 ? 9.393 -20.536 1.165 1.00 83.00 203 VAL A C 1
ATOM 1638 O O . VAL A 1 203 ? 10.027 -21.584 1.302 1.00 83.00 203 VAL A O 1
ATOM 1641 N N . PRO A 1 204 ? 8.460 -20.387 0.212 1.00 86.25 204 PRO A N 1
ATOM 1642 C CA . PRO A 1 204 ? 8.200 -21.417 -0.787 1.00 86.25 204 PRO A CA 1
ATOM 1643 C C . PRO A 1 204 ? 9.463 -21.730 -1.595 1.00 86.25 204 PRO A C 1
ATOM 1645 O O . PRO A 1 204 ? 10.164 -20.815 -2.027 1.00 86.25 204 PRO A O 1
ATOM 1648 N N . GLU A 1 205 ? 9.749 -23.012 -1.829 1.00 86.00 205 GLU A N 1
ATOM 1649 C CA . GLU A 1 205 ? 10.960 -23.446 -2.549 1.00 86.00 205 GLU A CA 1
ATOM 1650 C C . GLU A 1 205 ? 11.038 -22.888 -3.979 1.00 86.00 205 GLU A C 1
ATOM 1652 O O . GLU A 1 205 ? 12.122 -22.672 -4.512 1.00 86.00 205 GLU A O 1
ATOM 1657 N N . ASN A 1 206 ? 9.885 -22.606 -4.590 1.00 86.94 206 ASN A N 1
ATOM 1658 C CA . ASN A 1 206 ? 9.758 -22.048 -5.933 1.00 86.94 206 ASN A CA 1
ATOM 1659 C C . ASN A 1 206 ? 9.655 -20.511 -5.959 1.00 86.94 206 ASN A C 1
ATOM 1661 O O . ASN A 1 206 ? 9.185 -19.954 -6.953 1.00 86.94 206 ASN A O 1
ATOM 1665 N N . ALA A 1 207 ? 10.033 -19.821 -4.879 1.00 86.50 207 ALA A N 1
ATOM 1666 C CA . ALA A 1 207 ? 10.000 -18.365 -4.839 1.00 86.50 207 ALA A CA 1
ATOM 1667 C C . ALA A 1 207 ? 11.106 -17.754 -5.716 1.00 86.50 207 ALA A C 1
ATOM 1669 O O . ALA A 1 207 ? 12.296 -17.933 -5.457 1.00 86.50 207 ALA A O 1
ATOM 1670 N N . THR A 1 208 ? 10.714 -16.984 -6.729 1.00 83.50 208 THR A N 1
ATOM 1671 C CA . THR A 1 208 ? 11.634 -16.270 -7.621 1.00 83.50 208 THR A CA 1
ATOM 1672 C C . THR A 1 208 ? 12.134 -14.990 -6.939 1.00 83.50 208 THR A C 1
ATOM 1674 O O . THR A 1 208 ? 11.313 -14.223 -6.422 1.00 83.50 208 THR A O 1
ATOM 1677 N N . PRO A 1 209 ? 13.450 -14.712 -6.913 1.00 81.44 209 PRO A N 1
ATOM 1678 C CA . PRO A 1 209 ? 13.973 -13.442 -6.427 1.00 81.44 209 PRO A CA 1
ATOM 1679 C C . PRO A 1 209 ? 13.403 -12.265 -7.215 1.00 81.44 209 PRO A C 1
ATOM 1681 O O . PRO A 1 209 ? 13.307 -12.297 -8.441 1.00 81.44 209 PRO A O 1
ATOM 1684 N N . ILE A 1 210 ? 13.065 -11.185 -6.521 1.00 74.44 210 ILE A N 1
ATOM 1685 C CA . ILE A 1 210 ? 12.480 -10.022 -7.181 1.00 74.44 210 ILE A CA 1
ATOM 1686 C C . ILE A 1 210 ? 13.425 -9.350 -8.188 1.00 74.44 210 ILE A C 1
ATOM 1688 O O . ILE A 1 210 ? 12.967 -8.802 -9.184 1.00 74.44 210 ILE A O 1
ATOM 1692 N N . SER A 1 211 ? 14.739 -9.449 -7.980 1.00 70.38 211 SER A N 1
ATOM 1693 C CA . SER A 1 211 ? 15.757 -8.959 -8.918 1.00 70.38 211 SER A CA 1
ATOM 1694 C C . SER A 1 211 ? 15.675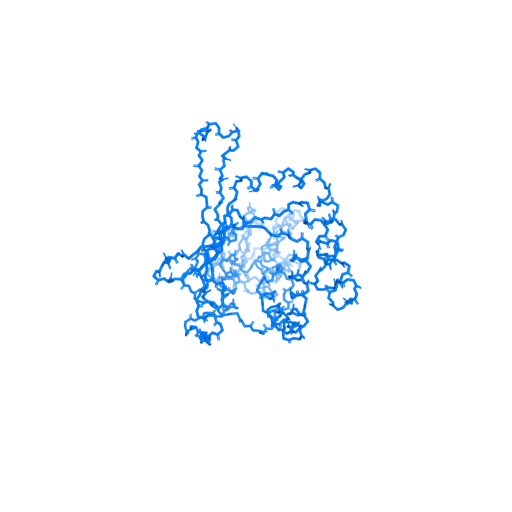 -9.638 -10.289 1.00 70.38 211 SER A C 1
ATOM 1696 O O . SER A 1 211 ? 15.845 -8.984 -11.318 1.00 70.38 211 SER A O 1
ATOM 1698 N N . GLU A 1 212 ? 15.363 -10.934 -10.316 1.00 74.12 212 GLU A N 1
ATOM 1699 C CA . GLU A 1 212 ? 15.171 -11.695 -11.551 1.00 74.12 212 GLU A CA 1
ATOM 1700 C C . GLU A 1 212 ? 13.917 -11.214 -12.292 1.00 74.12 212 GLU A C 1
ATOM 1702 O O . GLU A 1 212 ? 13.963 -10.949 -13.491 1.00 74.12 212 GLU A O 1
ATOM 1707 N N . ILE A 1 213 ? 12.829 -10.982 -11.557 1.00 73.44 213 ILE A N 1
ATOM 1708 C CA . ILE A 1 213 ? 11.571 -10.453 -12.097 1.00 73.44 213 ILE A CA 1
ATOM 1709 C C . ILE A 1 213 ? 11.744 -9.043 -12.661 1.00 73.44 213 ILE A C 1
ATOM 1711 O O . ILE A 1 213 ? 11.248 -8.754 -13.746 1.00 73.44 213 ILE A O 1
ATOM 1715 N N . MET A 1 214 ? 12.453 -8.166 -11.948 1.00 69.94 214 MET A N 1
ATOM 1716 C CA . MET A 1 214 ? 12.731 -6.809 -12.421 1.00 69.94 214 MET A CA 1
ATOM 1717 C C . MET A 1 214 ? 13.567 -6.839 -13.701 1.00 69.94 214 MET A C 1
ATOM 1719 O O . MET A 1 214 ? 13.217 -6.166 -14.665 1.00 69.94 214 MET A O 1
ATOM 1723 N N . THR A 1 215 ? 14.578 -7.710 -13.765 1.00 68.88 215 THR A N 1
ATOM 1724 C CA . THR A 1 215 ? 15.367 -7.936 -14.984 1.00 68.88 215 THR A CA 1
ATOM 1725 C C . THR A 1 215 ? 14.489 -8.422 -16.146 1.00 68.88 215 THR A C 1
ATOM 1727 O O . THR A 1 215 ? 14.661 -7.992 -17.286 1.00 68.88 215 THR A O 1
ATOM 1730 N N . GLU A 1 216 ? 13.538 -9.327 -15.897 1.00 64.75 216 GLU A N 1
ATOM 1731 C CA . GLU A 1 216 ? 12.587 -9.785 -16.917 1.00 64.75 216 GLU A CA 1
ATOM 1732 C C . GLU A 1 216 ? 11.625 -8.678 -17.363 1.00 64.75 216 GLU A C 1
ATOM 1734 O O . GLU A 1 216 ? 11.363 -8.545 -18.557 1.00 64.75 216 GLU A O 1
ATOM 1739 N N . ILE A 1 217 ? 11.094 -7.878 -16.436 1.00 64.69 217 ILE A N 1
ATOM 1740 C CA . ILE A 1 217 ? 10.215 -6.750 -16.760 1.00 64.69 217 ILE A CA 1
ATOM 1741 C C . ILE A 1 217 ? 10.980 -5.712 -17.571 1.00 64.69 217 ILE A C 1
ATOM 1743 O O . ILE A 1 217 ? 10.453 -5.255 -18.576 1.00 64.69 217 ILE A O 1
ATOM 1747 N N . GLU A 1 218 ? 12.218 -5.380 -17.212 1.00 61.06 218 GLU A N 1
ATOM 1748 C CA . GLU A 1 218 ? 13.062 -4.469 -17.990 1.00 61.06 218 GLU A CA 1
ATOM 1749 C C . GLU A 1 218 ? 13.288 -4.996 -19.410 1.00 61.06 218 GLU A C 1
ATOM 1751 O O . GLU A 1 218 ? 13.047 -4.272 -20.377 1.00 61.06 218 GLU A O 1
ATOM 1756 N N . LYS A 1 219 ? 13.629 -6.284 -19.553 1.00 58.00 219 LYS A N 1
ATOM 1757 C CA . LYS A 1 219 ? 13.769 -6.947 -20.861 1.00 58.00 219 LYS A CA 1
ATOM 1758 C C . LYS A 1 219 ? 12.479 -6.933 -21.686 1.00 58.00 219 LYS A C 1
ATOM 1760 O O . LYS A 1 219 ? 12.541 -6.818 -22.905 1.00 58.00 219 LYS A O 1
ATOM 1765 N N . ASN A 1 220 ? 11.319 -7.077 -21.044 1.00 54.19 220 ASN A N 1
ATOM 1766 C CA . ASN A 1 220 ? 10.023 -7.200 -21.719 1.00 54.19 220 ASN A CA 1
ATOM 1767 C C . ASN A 1 220 ? 9.341 -5.846 -21.980 1.00 54.19 220 ASN A C 1
ATOM 1769 O O . ASN A 1 220 ? 8.620 -5.694 -22.964 1.00 54.19 220 ASN A O 1
ATOM 1773 N N . GLN A 1 221 ? 9.549 -4.861 -21.107 1.00 50.44 221 GLN A N 1
ATOM 1774 C CA . GLN A 1 221 ? 9.021 -3.501 -21.221 1.00 50.44 221 GLN A CA 1
ATOM 1775 C C . GLN A 1 221 ? 9.872 -2.659 -22.177 1.00 50.44 221 GLN A C 1
ATOM 1777 O O . GLN A 1 221 ? 9.332 -1.804 -22.880 1.00 50.44 221 GLN A O 1
ATOM 1782 N N . TYR A 1 222 ? 11.171 -2.954 -22.243 1.00 45.44 222 TYR A N 1
ATOM 1783 C CA . TYR A 1 222 ? 12.133 -2.383 -23.176 1.00 45.44 222 TYR A CA 1
ATOM 1784 C C . TYR A 1 222 ? 12.824 -3.502 -23.946 1.00 45.44 222 TYR A C 1
ATOM 1786 O O . TYR A 1 222 ? 14.046 -3.636 -23.914 1.00 45.44 222 TYR A O 1
ATOM 1794 N N . GLY A 1 223 ? 12.047 -4.314 -24.668 1.00 45.47 223 GLY A N 1
ATOM 1795 C CA . GLY A 1 223 ? 12.640 -5.069 -25.764 1.00 45.47 223 GLY A CA 1
ATOM 1796 C C . GLY A 1 223 ? 13.372 -4.052 -26.636 1.00 45.47 223 GLY A C 1
ATOM 1797 O O . GLY A 1 223 ? 12.691 -3.225 -27.235 1.00 45.47 223 GLY A O 1
ATOM 1798 N N . TYR A 1 224 ? 14.710 -4.109 -26.635 1.00 45.25 224 TYR A N 1
ATOM 1799 C CA . TYR A 1 224 ? 15.707 -3.173 -27.187 1.00 45.25 224 TYR A CA 1
ATOM 1800 C C . TYR A 1 224 ? 16.529 -2.420 -26.123 1.00 45.25 224 TYR A C 1
ATOM 1802 O O . TYR A 1 224 ? 16.006 -1.671 -25.305 1.00 45.25 224 TYR A O 1
ATOM 1810 N N . ASP A 1 225 ? 17.857 -2.529 -26.225 1.00 51.28 225 ASP A N 1
ATOM 1811 C CA . ASP A 1 225 ? 18.829 -1.593 -25.644 1.00 51.28 225 ASP A CA 1
ATOM 1812 C C . ASP A 1 225 ? 18.625 -0.199 -26.271 1.00 51.28 225 ASP A C 1
ATOM 1814 O O . ASP A 1 225 ? 19.289 0.204 -27.228 1.00 51.28 225 ASP A O 1
ATOM 1818 N N . VAL A 1 226 ? 17.635 0.539 -25.759 1.00 51.88 226 VAL A N 1
ATOM 1819 C CA . VAL A 1 226 ? 17.205 1.831 -26.313 1.00 51.88 226 VAL A CA 1
ATOM 1820 C C . VAL A 1 226 ? 18.331 2.865 -26.232 1.00 51.88 226 VAL A C 1
ATOM 1822 O O . VAL A 1 226 ? 18.378 3.786 -27.040 1.00 51.88 226 VAL A O 1
ATOM 1825 N N . SER A 1 227 ? 19.272 2.729 -25.293 1.00 58.69 227 SER A N 1
ATOM 1826 C CA . SER A 1 227 ? 20.326 3.727 -25.102 1.00 58.69 227 SER A CA 1
ATOM 1827 C C . SER A 1 227 ? 21.457 3.595 -26.126 1.00 58.69 227 SER A C 1
ATOM 1829 O O . SER A 1 227 ? 21.909 4.611 -26.661 1.00 58.69 227 SER A O 1
ATOM 1831 N N . GLY A 1 228 ? 21.900 2.368 -26.425 1.00 70.69 228 GLY A N 1
ATOM 1832 C CA . GLY A 1 228 ? 22.916 2.103 -27.441 1.00 70.69 228 GLY A CA 1
ATOM 1833 C C . GLY A 1 228 ? 22.356 2.283 -28.848 1.00 70.69 228 GLY A C 1
ATOM 1834 O O . GLY A 1 228 ? 22.955 2.960 -29.688 1.00 70.69 228 GLY A O 1
ATOM 1835 N N . GLU A 1 229 ? 21.156 1.762 -29.089 1.00 78.00 229 GLU A N 1
ATOM 1836 C CA . GLU A 1 229 ? 20.566 1.785 -30.420 1.00 78.00 229 GLU A CA 1
ATOM 1837 C C . GLU A 1 229 ? 19.998 3.148 -30.805 1.00 78.00 229 GLU A C 1
ATOM 1839 O O . GLU A 1 229 ? 20.173 3.555 -31.951 1.00 78.00 229 GLU A O 1
ATOM 1844 N N . ALA A 1 230 ? 19.412 3.921 -29.881 1.00 78.19 230 ALA A N 1
ATOM 1845 C CA . ALA A 1 230 ? 19.006 5.292 -30.201 1.00 78.19 230 ALA A CA 1
ATOM 1846 C C . ALA A 1 230 ? 20.220 6.181 -30.513 1.00 78.19 230 ALA A C 1
ATOM 1848 O O . ALA A 1 230 ? 20.150 7.003 -31.426 1.00 78.19 230 ALA A O 1
ATOM 1849 N N . LYS A 1 231 ? 21.356 5.993 -29.820 1.00 81.75 231 LYS A N 1
ATOM 1850 C CA . LYS A 1 231 ? 22.617 6.683 -30.150 1.00 81.75 231 LYS A CA 1
ATOM 1851 C C . LYS A 1 231 ? 23.109 6.299 -31.544 1.00 81.75 231 LYS A C 1
ATOM 1853 O O . LYS A 1 231 ? 23.472 7.183 -32.317 1.00 81.75 231 LYS A O 1
ATOM 1858 N N . MET A 1 232 ? 23.063 5.012 -31.891 1.00 91.12 232 MET A N 1
ATOM 1859 C CA . MET A 1 232 ? 23.399 4.537 -33.234 1.00 91.12 232 MET A CA 1
ATOM 1860 C C . MET A 1 232 ? 22.466 5.127 -34.303 1.00 91.12 232 MET A C 1
ATOM 1862 O O . MET A 1 232 ? 22.941 5.650 -35.310 1.00 91.12 232 MET A O 1
ATOM 1866 N N . GLN A 1 233 ? 21.149 5.092 -34.090 1.00 90.19 233 GLN A N 1
ATOM 1867 C CA . GLN A 1 233 ? 20.157 5.638 -35.021 1.00 90.19 233 GLN A CA 1
ATOM 1868 C C . GLN A 1 233 ? 20.305 7.155 -35.194 1.00 90.19 233 GLN A C 1
ATOM 1870 O O . GLN A 1 233 ? 20.210 7.659 -36.316 1.00 90.19 233 GLN A O 1
ATOM 1875 N N . ALA A 1 234 ? 20.576 7.883 -34.108 1.00 85.06 234 ALA A N 1
ATOM 1876 C CA . ALA A 1 234 ? 20.857 9.314 -34.142 1.00 85.06 234 ALA A CA 1
ATOM 1877 C C . ALA A 1 234 ? 22.141 9.606 -34.931 1.00 85.06 234 ALA A C 1
ATOM 1879 O O . ALA A 1 234 ? 22.117 10.430 -35.843 1.00 85.06 234 ALA A O 1
ATOM 1880 N N . ALA A 1 235 ? 23.228 8.876 -34.663 1.00 92.81 235 ALA A N 1
ATOM 1881 C CA . ALA A 1 235 ? 24.490 9.025 -35.383 1.00 92.81 235 ALA A CA 1
ATOM 1882 C C . ALA A 1 235 ? 24.338 8.730 -36.888 1.00 92.81 235 ALA A C 1
ATOM 1884 O O . ALA A 1 235 ? 24.785 9.521 -37.719 1.00 92.81 235 ALA A O 1
ATOM 1885 N N . LEU A 1 236 ? 23.629 7.659 -37.265 1.00 95.19 236 LEU A N 1
ATOM 1886 C CA . LEU A 1 236 ? 23.323 7.350 -38.670 1.00 95.19 236 LEU A CA 1
ATOM 1887 C C . LEU A 1 236 ? 22.377 8.381 -39.310 1.00 95.19 236 LEU A C 1
ATOM 1889 O O . LEU A 1 236 ? 22.514 8.704 -40.490 1.00 95.19 236 LEU A O 1
ATOM 1893 N N . SER A 1 237 ? 21.454 8.966 -38.548 1.00 91.81 237 SER A N 1
ATOM 1894 C CA . SER A 1 237 ? 20.633 10.083 -39.033 1.00 91.81 237 SER A CA 1
ATOM 1895 C C . SER A 1 237 ? 21.485 11.328 -39.302 1.00 91.81 237 SER A C 1
ATOM 1897 O O . SER A 1 237 ? 21.301 11.994 -40.321 1.00 91.81 237 SER A O 1
ATOM 1899 N N . SER A 1 238 ? 22.482 11.604 -38.460 1.00 90.94 238 SER A N 1
ATOM 1900 C CA . SER A 1 238 ? 23.467 12.662 -38.702 1.00 90.94 238 SER A CA 1
ATOM 1901 C C . SER A 1 238 ? 24.373 12.360 -39.900 1.00 90.94 238 SER A C 1
ATOM 1903 O O . SER A 1 238 ? 24.728 13.291 -40.621 1.00 90.94 238 SER A O 1
ATOM 1905 N N . VAL A 1 239 ? 24.698 11.088 -40.184 1.00 95.56 239 VAL A N 1
ATOM 1906 C CA . VAL A 1 239 ? 25.407 10.701 -41.423 1.00 95.56 239 VAL A CA 1
ATOM 1907 C C . VAL A 1 239 ? 24.624 11.158 -42.651 1.00 95.56 239 VAL A C 1
ATOM 1909 O O . VAL A 1 239 ? 25.231 11.671 -43.590 1.00 95.56 239 VAL A O 1
ATOM 1912 N N . ARG A 1 240 ? 23.288 11.048 -42.646 1.00 94.94 240 ARG A N 1
ATOM 1913 C CA . ARG A 1 240 ? 22.459 11.577 -43.742 1.00 94.94 240 ARG A CA 1
ATOM 1914 C C . ARG A 1 240 ? 22.600 13.085 -43.883 1.00 94.94 240 ARG A C 1
ATOM 1916 O O . ARG A 1 240 ? 22.923 13.559 -44.965 1.00 94.94 240 ARG A O 1
ATOM 1923 N N . ALA A 1 241 ? 22.419 13.822 -42.789 1.00 90.56 241 ALA A N 1
ATOM 1924 C CA . ALA A 1 241 ? 22.544 15.277 -42.805 1.00 90.56 241 ALA A CA 1
ATOM 1925 C C . ALA A 1 241 ? 23.918 15.724 -43.339 1.00 90.56 241 ALA A C 1
ATOM 1927 O O . ALA A 1 241 ? 23.995 16.580 -44.217 1.00 90.56 241 ALA A O 1
ATOM 1928 N N . GLN A 1 242 ? 24.999 15.087 -42.882 1.00 93.00 242 GLN A N 1
ATOM 1929 C CA . GLN A 1 242 ? 26.350 15.395 -43.346 1.00 93.00 242 GLN A CA 1
ATOM 1930 C C . GLN A 1 242 ? 26.583 14.983 -44.806 1.00 93.00 242 GLN A C 1
ATOM 1932 O O . GLN A 1 242 ? 27.307 15.664 -45.532 1.00 93.00 242 GLN A O 1
ATOM 1937 N N . SER A 1 243 ? 25.958 13.898 -45.267 1.00 94.06 243 SER A N 1
ATOM 1938 C CA . SER A 1 243 ? 26.038 13.472 -46.668 1.00 94.06 243 SER A CA 1
ATOM 1939 C C . SER A 1 243 ? 25.404 14.503 -47.604 1.00 94.06 243 SER A C 1
ATOM 1941 O O . SER A 1 243 ? 25.974 14.786 -48.654 1.00 94.06 243 SER A O 1
ATOM 1943 N N . GLU A 1 244 ? 24.294 15.132 -47.208 1.00 91.81 244 GLU A N 1
ATOM 1944 C CA . GLU A 1 244 ? 23.663 16.219 -47.976 1.00 91.81 244 GLU A CA 1
ATOM 1945 C C . GLU A 1 244 ? 24.540 17.481 -48.045 1.00 91.81 244 GLU A C 1
ATOM 1947 O O . GLU A 1 244 ? 24.640 18.138 -49.088 1.00 91.81 244 GLU A O 1
ATOM 1952 N N . VAL A 1 245 ? 25.260 17.794 -46.964 1.00 91.12 245 VAL A N 1
ATOM 1953 C CA . VAL A 1 245 ? 26.277 18.861 -46.965 1.00 91.12 245 VAL A CA 1
ATOM 1954 C C . VAL A 1 245 ? 27.414 18.531 -47.940 1.00 91.12 245 VAL A C 1
ATOM 1956 O O . VAL A 1 245 ? 27.846 19.394 -48.707 1.00 91.12 245 VAL A O 1
ATOM 1959 N N . VAL A 1 246 ? 27.887 17.281 -47.973 1.00 92.38 246 VAL A N 1
ATOM 1960 C CA . VAL A 1 246 ? 28.907 16.847 -48.945 1.00 92.38 246 VAL A CA 1
ATOM 1961 C C . VAL A 1 246 ? 28.375 16.935 -50.377 1.00 92.38 246 VAL A C 1
ATOM 1963 O O . VAL A 1 246 ? 29.071 17.457 -51.247 1.00 92.38 246 VAL A O 1
ATOM 1966 N N . TYR A 1 247 ? 27.142 16.489 -50.622 1.00 93.06 247 TYR A N 1
ATOM 1967 C CA . TYR A 1 247 ? 26.515 16.508 -51.944 1.00 93.06 247 TYR A CA 1
ATOM 1968 C C . TYR A 1 247 ? 26.403 17.924 -52.517 1.00 93.06 247 TYR A C 1
ATOM 1970 O O . TYR A 1 247 ? 26.820 18.178 -53.652 1.00 93.06 247 TYR A O 1
ATOM 1978 N N . SER A 1 248 ? 25.896 18.857 -51.707 1.00 89.44 248 SER A N 1
ATOM 1979 C CA . SER A 1 248 ? 25.734 20.267 -52.080 1.00 89.44 248 SER A CA 1
ATOM 1980 C C . SER A 1 248 ? 27.077 20.971 -52.304 1.00 89.44 248 SER A C 1
ATOM 1982 O O . SER A 1 248 ? 27.250 21.671 -53.302 1.00 89.44 248 SER A O 1
ATOM 1984 N N . SER A 1 249 ? 28.064 20.733 -51.436 1.00 89.19 249 SER A N 1
ATOM 1985 C CA . SER A 1 249 ? 29.400 21.341 -51.549 1.00 89.19 249 SER A CA 1
ATOM 1986 C C . SER A 1 249 ? 30.266 20.745 -52.671 1.00 89.19 249 SER A C 1
ATOM 1988 O O . SER A 1 249 ? 31.171 21.412 -53.171 1.00 89.19 249 SER A O 1
ATOM 1990 N N . SER A 1 250 ? 29.962 19.528 -53.134 1.00 87.88 250 SER A N 1
ATOM 1991 C CA . SER A 1 250 ? 30.749 18.788 -54.137 1.00 87.88 250 SER A CA 1
ATOM 1992 C C . SER A 1 250 ? 30.102 18.756 -55.529 1.00 87.88 250 SER A C 1
ATOM 1994 O O . SER A 1 250 ? 30.249 17.785 -56.272 1.00 87.88 250 SER A O 1
ATOM 1996 N N . LYS A 1 251 ? 29.401 19.834 -55.913 1.00 89.19 251 LYS A N 1
ATOM 1997 C CA . LYS A 1 251 ? 28.748 19.992 -57.231 1.00 89.19 251 LYS A CA 1
ATOM 1998 C C . LYS A 1 251 ? 27.743 18.869 -57.552 1.00 89.19 251 LYS A C 1
ATOM 2000 O O . LYS A 1 251 ? 27.731 18.354 -58.675 1.00 89.19 251 LYS A O 1
ATOM 2005 N N . ASN A 1 252 ? 26.883 18.531 -56.589 1.00 90.69 252 ASN A N 1
ATOM 2006 C CA . ASN A 1 252 ? 25.856 17.486 -56.696 1.00 90.69 252 ASN A CA 1
ATOM 2007 C C . ASN A 1 252 ? 26.453 16.076 -56.868 1.00 90.69 252 ASN A C 1
ATOM 2009 O O . ASN A 1 252 ? 26.092 15.342 -57.791 1.00 90.69 252 ASN A O 1
ATOM 2013 N N . SER A 1 253 ? 27.418 15.720 -56.016 1.00 93.44 253 SER A N 1
ATOM 2014 C CA . SER A 1 253 ? 28.041 14.390 -55.979 1.00 93.44 253 SER A CA 1
ATOM 2015 C C . SER A 1 253 ? 28.444 14.033 -54.550 1.00 93.44 253 SER A C 1
ATOM 2017 O O . SER A 1 253 ? 28.983 14.870 -53.837 1.00 93.44 253 SER A O 1
ATOM 2019 N N . TYR A 1 254 ? 28.284 12.781 -54.132 1.00 93.81 254 TYR A N 1
ATOM 2020 C CA . TYR A 1 254 ? 28.741 12.285 -52.825 1.00 93.81 254 TYR A CA 1
ATOM 2021 C C . TYR A 1 254 ? 30.250 11.950 -52.807 1.00 93.81 254 TYR A C 1
ATOM 2023 O O . TYR A 1 254 ? 30.700 11.094 -52.055 1.00 93.81 254 TYR A O 1
ATOM 2031 N N . GLY A 1 255 ? 31.057 12.579 -53.661 1.00 90.62 255 GLY A N 1
ATOM 2032 C CA . GLY A 1 255 ? 32.497 12.323 -53.784 1.00 90.62 255 GLY A CA 1
ATOM 2033 C C . GLY A 1 255 ? 32.970 12.204 -55.231 1.00 90.62 255 GLY A C 1
ATOM 2034 O O . GLY A 1 255 ? 32.170 12.242 -56.166 1.00 90.62 255 GLY A O 1
ATOM 2035 N N . ALA A 1 256 ? 34.285 12.077 -55.409 1.00 90.12 256 ALA A N 1
ATOM 2036 C CA . ALA A 1 256 ? 34.917 11.914 -56.719 1.00 90.12 256 ALA A CA 1
ATOM 2037 C C . ALA A 1 256 ? 34.931 10.446 -57.175 1.00 90.12 256 ALA A C 1
ATOM 2039 O O . ALA A 1 256 ? 34.805 10.169 -58.363 1.00 90.12 256 ALA A O 1
ATOM 2040 N N . ASN A 1 257 ? 35.050 9.513 -56.225 1.00 93.69 257 ASN A N 1
ATOM 2041 C CA . ASN A 1 257 ? 35.167 8.080 -56.478 1.00 93.69 257 ASN A CA 1
ATOM 2042 C C . ASN A 1 257 ? 34.070 7.294 -55.739 1.00 93.69 257 ASN A C 1
ATOM 2044 O O . ASN A 1 257 ? 33.760 7.624 -54.587 1.00 93.69 257 ASN A O 1
ATOM 2048 N N . PRO A 1 258 ? 33.497 6.241 -56.356 1.00 95.06 258 PRO A N 1
ATOM 2049 C CA . PRO A 1 258 ? 32.593 5.329 -55.666 1.00 95.06 258 PRO A CA 1
ATOM 2050 C C . PRO A 1 258 ? 33.336 4.539 -54.581 1.00 95.06 258 PRO A C 1
ATOM 2052 O O . PRO A 1 258 ? 34.546 4.321 -54.666 1.00 95.06 258 PRO A O 1
ATOM 2055 N N . TYR A 1 259 ? 32.596 4.080 -53.577 1.00 96.75 259 TYR A N 1
ATOM 2056 C CA . TYR A 1 259 ? 33.099 3.210 -52.523 1.00 96.75 259 TYR A CA 1
ATOM 2057 C C . TYR A 1 259 ? 32.525 1.798 -52.703 1.00 96.75 259 TYR A C 1
ATOM 2059 O O . TYR A 1 259 ? 31.296 1.648 -52.717 1.00 96.75 259 TYR A O 1
ATOM 2067 N N . PRO A 1 260 ? 33.373 0.761 -52.850 1.00 96.44 260 PRO A N 1
ATOM 2068 C CA . PRO A 1 260 ? 32.903 -0.604 -53.048 1.00 96.44 260 PRO A CA 1
ATOM 2069 C C . PRO A 1 260 ? 32.159 -1.109 -51.811 1.00 96.44 260 PRO A C 1
ATOM 2071 O O . PRO A 1 260 ? 32.481 -0.732 -50.690 1.00 96.44 260 PRO A O 1
ATOM 2074 N N . LEU A 1 261 ? 31.183 -1.994 -52.014 1.00 97.50 261 LEU A N 1
ATOM 2075 C CA . LEU A 1 261 ? 30.452 -2.608 -50.910 1.00 97.50 261 LEU A CA 1
ATOM 2076 C C . LEU A 1 261 ? 31.415 -3.328 -49.955 1.00 97.50 261 LEU A C 1
ATOM 2078 O O . LEU A 1 261 ? 32.126 -4.244 -50.367 1.00 97.50 261 LEU A O 1
ATOM 2082 N N . GLY A 1 262 ? 31.403 -2.950 -48.679 1.00 97.31 262 GLY A N 1
ATOM 2083 C CA . GLY A 1 262 ? 32.217 -3.610 -47.665 1.00 97.31 262 GLY A CA 1
ATOM 2084 C C . GLY A 1 262 ? 32.225 -2.881 -46.329 1.00 97.31 262 GLY A C 1
ATOM 2085 O O . GLY A 1 262 ? 31.482 -1.922 -46.123 1.00 97.31 262 GLY A O 1
ATOM 2086 N N . ALA A 1 263 ? 33.076 -3.349 -45.417 1.00 97.44 263 ALA A N 1
ATOM 2087 C CA . ALA A 1 263 ? 33.281 -2.714 -44.119 1.00 97.44 263 ALA A CA 1
ATOM 2088 C C . ALA A 1 263 ? 33.715 -1.251 -44.291 1.00 97.44 263 ALA A C 1
ATOM 2090 O O . ALA A 1 263 ? 34.646 -0.983 -45.050 1.00 97.44 263 ALA A O 1
ATOM 2091 N N . CYS A 1 264 ? 33.073 -0.324 -43.580 1.00 97.31 264 CYS A N 1
ATOM 2092 C CA . CYS A 1 264 ? 33.338 1.106 -43.702 1.00 97.31 264 CYS A CA 1
ATOM 2093 C C . CYS A 1 264 ? 34.791 1.451 -43.344 1.00 97.31 264 CYS A C 1
ATOM 2095 O O . CYS A 1 264 ? 35.291 1.111 -42.272 1.00 97.31 264 CYS A O 1
ATOM 2097 N N . LYS A 1 265 ? 35.469 2.196 -44.223 1.00 97.06 265 LYS A N 1
ATOM 2098 C CA . LYS A 1 265 ? 36.831 2.708 -44.007 1.00 97.06 265 LYS A CA 1
ATOM 2099 C C . LYS A 1 265 ? 36.939 4.136 -44.513 1.00 97.06 265 LYS A C 1
ATOM 2101 O O . LYS A 1 265 ? 36.337 4.476 -45.529 1.00 97.06 265 LYS A O 1
ATOM 2106 N N . GLN A 1 266 ? 37.754 4.945 -43.843 1.00 96.38 266 GLN A N 1
ATOM 2107 C CA . GLN A 1 266 ? 38.016 6.300 -44.301 1.00 96.38 266 GLN A CA 1
ATOM 2108 C C . GLN A 1 266 ? 38.862 6.231 -45.574 1.00 96.38 266 GLN A C 1
ATOM 2110 O O . GLN A 1 266 ? 39.997 5.760 -45.553 1.00 96.38 266 GLN A O 1
ATOM 2115 N N . THR A 1 267 ? 38.293 6.626 -46.712 1.00 95.56 267 THR A N 1
ATOM 2116 C CA . THR A 1 267 ? 38.956 6.525 -48.021 1.00 95.56 267 THR A CA 1
ATOM 2117 C C . THR A 1 267 ? 38.859 7.850 -48.755 1.00 95.56 267 THR A C 1
ATOM 2119 O O . THR A 1 267 ? 37.771 8.294 -49.131 1.00 95.56 267 THR A O 1
ATOM 2122 N N . VAL A 1 268 ? 40.014 8.489 -48.947 1.00 94.19 268 VAL A N 1
ATOM 2123 C CA . VAL A 1 268 ? 40.137 9.798 -49.597 1.00 94.19 268 VAL A CA 1
ATOM 2124 C C . VAL A 1 268 ? 39.501 9.768 -50.990 1.00 94.19 268 VAL A C 1
ATOM 2126 O O . VAL A 1 268 ? 39.654 8.809 -51.743 1.00 94.19 268 VAL A O 1
ATOM 2129 N N . GLY A 1 269 ? 38.760 10.824 -51.326 1.00 90.19 269 GLY A N 1
ATOM 2130 C CA . GLY A 1 269 ? 38.062 10.957 -52.608 1.00 90.19 269 GLY A CA 1
ATOM 2131 C C . GLY A 1 269 ? 36.689 10.275 -52.677 1.00 90.19 269 GLY A C 1
ATOM 2132 O O . GLY A 1 269 ? 35.975 10.490 -53.653 1.00 90.19 269 GLY A O 1
ATOM 2133 N N . THR A 1 270 ? 36.285 9.513 -51.657 1.00 95.44 270 THR A N 1
ATOM 2134 C CA . THR A 1 270 ? 34.925 8.948 -51.519 1.00 95.44 270 THR A CA 1
ATOM 2135 C C . THR A 1 270 ? 34.102 9.735 -50.491 1.00 95.44 270 THR A C 1
ATOM 2137 O O . THR A 1 270 ? 34.676 10.502 -49.714 1.00 95.44 270 THR A O 1
ATOM 2140 N N . LEU A 1 271 ? 32.781 9.507 -50.423 1.00 95.81 271 LEU A N 1
ATOM 2141 C CA . LEU A 1 271 ? 31.905 10.071 -49.376 1.00 95.81 271 LEU A CA 1
ATOM 2142 C C . LEU A 1 271 ? 32.480 9.847 -47.972 1.00 95.81 271 LEU A C 1
ATOM 2144 O O . LEU A 1 271 ? 32.563 10.761 -47.153 1.00 95.81 271 LEU A O 1
ATOM 2148 N N . PHE A 1 272 ? 32.934 8.618 -47.727 1.00 97.19 272 PHE A N 1
ATOM 2149 C CA . PHE A 1 272 ? 33.439 8.158 -46.437 1.00 97.19 272 PHE A CA 1
ATOM 2150 C C . PHE A 1 272 ? 34.858 8.656 -46.134 1.00 97.19 272 PHE A C 1
ATOM 2152 O O . PHE A 1 272 ? 35.401 8.354 -45.077 1.00 97.19 272 PHE A O 1
ATOM 2159 N N . GLY A 1 273 ? 35.473 9.429 -47.035 1.00 94.38 273 GLY A N 1
ATOM 2160 C CA . GLY A 1 273 ? 36.715 10.155 -46.773 1.00 94.38 273 GLY A CA 1
ATOM 2161 C C . GLY A 1 273 ? 36.524 11.418 -45.925 1.00 94.38 273 GLY A C 1
ATOM 2162 O O . GLY A 1 273 ? 37.489 11.878 -45.314 1.00 94.38 273 GLY A O 1
ATOM 2163 N N . ASN A 1 274 ? 35.304 11.971 -45.862 1.00 95.50 274 ASN A N 1
ATOM 2164 C CA . ASN A 1 274 ? 34.994 13.145 -45.044 1.00 95.50 274 ASN A CA 1
ATOM 2165 C C . ASN A 1 274 ? 35.120 12.810 -43.546 1.00 95.50 274 ASN A C 1
ATOM 2167 O O . ASN A 1 274 ? 34.440 11.916 -43.046 1.00 95.50 274 ASN A O 1
ATOM 2171 N N . ALA A 1 275 ? 35.991 13.530 -42.834 1.00 93.69 275 ALA A N 1
ATOM 2172 C CA . ALA A 1 275 ? 36.339 13.211 -41.449 1.00 93.69 275 ALA A CA 1
ATOM 2173 C C . ALA A 1 275 ? 35.153 13.341 -40.479 1.00 93.69 275 ALA A C 1
ATOM 2175 O O . ALA A 1 275 ? 35.016 12.517 -39.576 1.00 93.69 275 ALA A O 1
ATOM 2176 N N . ASP A 1 276 ? 34.286 14.337 -40.669 1.00 92.38 276 ASP A N 1
ATOM 2177 C CA . ASP A 1 276 ? 33.140 14.567 -39.783 1.00 92.38 276 ASP A CA 1
ATOM 2178 C C . ASP A 1 276 ? 32.055 13.509 -39.991 1.00 92.38 276 ASP A C 1
ATOM 2180 O O . ASP A 1 276 ? 31.545 12.945 -39.025 1.00 92.38 276 ASP A O 1
ATOM 2184 N N . LEU A 1 277 ? 31.780 13.145 -41.246 1.00 96.00 277 LEU A N 1
ATOM 2185 C CA . LEU A 1 277 ? 30.895 12.029 -41.579 1.00 96.00 277 LEU A CA 1
ATOM 2186 C C . LEU A 1 277 ? 31.435 10.708 -41.018 1.00 96.00 277 LEU A C 1
ATOM 2188 O O . LEU A 1 277 ? 30.687 9.931 -40.426 1.00 96.00 277 LEU A O 1
ATOM 2192 N N . PHE A 1 278 ? 32.736 10.450 -41.170 1.00 96.94 278 PHE A N 1
ATOM 2193 C CA . PHE A 1 278 ? 33.340 9.201 -40.712 1.00 96.94 278 PHE A CA 1
ATOM 2194 C C . PHE A 1 278 ? 33.323 9.061 -39.181 1.00 96.94 278 PHE A C 1
ATOM 2196 O O . PHE A 1 278 ? 33.082 7.965 -38.675 1.00 96.94 278 PHE A O 1
ATOM 2203 N N . LYS A 1 279 ? 33.478 10.164 -38.432 1.00 94.44 279 LYS A N 1
ATOM 2204 C CA . LYS A 1 279 ? 33.296 10.176 -36.968 1.00 94.44 279 LYS A CA 1
ATOM 2205 C C . LYS A 1 279 ? 31.887 9.755 -36.556 1.00 94.44 279 LYS A C 1
ATOM 2207 O O . LYS A 1 279 ? 31.739 9.030 -35.578 1.00 94.44 279 LYS A O 1
ATOM 2212 N N . LEU A 1 280 ? 30.856 10.162 -37.297 1.00 94.94 280 LEU A N 1
ATOM 2213 C CA . LEU A 1 280 ? 29.475 9.751 -37.019 1.00 94.94 280 LEU A CA 1
ATOM 2214 C C . LEU A 1 280 ? 29.275 8.247 -37.257 1.00 94.94 280 LEU A C 1
ATOM 2216 O O . LEU A 1 280 ? 28.588 7.589 -36.482 1.00 94.94 280 LEU A O 1
ATOM 2220 N N . ILE A 1 281 ? 29.931 7.674 -38.272 1.00 97.06 281 ILE A N 1
ATOM 2221 C CA . ILE A 1 281 ? 29.936 6.217 -38.489 1.00 97.06 281 ILE A CA 1
ATOM 2222 C C . ILE A 1 281 ? 30.622 5.502 -37.320 1.00 97.06 281 ILE A C 1
ATOM 2224 O O . ILE A 1 281 ? 30.089 4.520 -36.816 1.00 97.06 281 ILE A O 1
ATOM 2228 N N . GLN A 1 282 ? 31.765 6.009 -36.849 1.00 95.00 282 GLN A N 1
ATOM 2229 C CA . GLN A 1 282 ? 32.445 5.463 -35.669 1.00 95.00 282 GLN A CA 1
ATOM 2230 C C . GLN A 1 282 ? 31.562 5.544 -34.418 1.00 95.00 282 GLN A C 1
ATOM 2232 O O . GLN A 1 282 ? 31.470 4.574 -33.672 1.00 95.00 282 GLN A O 1
ATOM 2237 N N . GLN A 1 283 ? 30.861 6.657 -34.200 1.00 90.50 283 GLN A N 1
ATOM 2238 C CA . GLN A 1 283 ? 29.916 6.794 -33.087 1.00 90.50 283 GLN A CA 1
ATOM 2239 C C . GLN A 1 283 ? 28.768 5.786 -33.180 1.00 90.50 283 GLN A C 1
ATOM 2241 O O . GLN A 1 283 ? 28.396 5.198 -32.168 1.00 90.50 283 GLN A O 1
ATOM 2246 N N . ALA A 1 284 ? 28.250 5.540 -34.387 1.00 92.88 284 ALA A N 1
ATOM 2247 C CA . ALA A 1 284 ? 27.199 4.554 -34.609 1.00 92.88 284 ALA A CA 1
ATOM 2248 C C . ALA A 1 284 ? 27.639 3.116 -34.285 1.00 92.88 284 ALA A C 1
ATOM 2250 O O . ALA A 1 284 ? 26.795 2.263 -34.031 1.00 92.88 284 ALA A O 1
ATOM 2251 N N . THR A 1 285 ? 28.943 2.836 -34.273 1.00 92.81 285 THR A N 1
ATOM 2252 C CA . THR A 1 285 ? 29.487 1.488 -34.073 1.00 92.81 285 THR A CA 1
ATOM 2253 C C . THR A 1 285 ? 30.396 1.356 -32.852 1.00 92.81 285 THR A C 1
ATOM 2255 O O . THR A 1 285 ? 31.255 0.472 -32.812 1.00 92.81 285 THR A O 1
ATOM 2258 N N . ASN A 1 286 ? 30.222 2.207 -31.834 1.00 88.81 286 ASN A N 1
ATOM 2259 C CA . ASN A 1 286 ? 31.041 2.196 -30.612 1.00 88.81 286 ASN A CA 1
ATOM 2260 C C . ASN A 1 286 ? 32.555 2.277 -30.902 1.00 88.81 286 ASN A C 1
ATOM 2262 O O . ASN A 1 286 ? 33.361 1.562 -30.311 1.00 88.81 286 ASN A O 1
ATOM 2266 N N . ASN A 1 287 ? 32.929 3.167 -31.820 1.00 89.25 287 ASN A N 1
ATOM 2267 C CA . ASN A 1 287 ? 34.282 3.432 -32.319 1.00 89.25 287 ASN A CA 1
ATOM 2268 C C . ASN A 1 287 ? 34.932 2.310 -33.148 1.00 89.25 287 ASN A C 1
ATOM 2270 O O . ASN A 1 287 ? 36.111 2.413 -33.480 1.00 89.25 287 ASN A O 1
ATOM 2274 N N . ASP A 1 288 ? 34.178 1.286 -33.552 1.00 92.44 288 ASP A N 1
ATOM 2275 C CA . ASP A 1 288 ? 34.657 0.218 -34.434 1.00 92.44 288 ASP A CA 1
ATOM 2276 C C . ASP A 1 288 ? 33.955 0.288 -35.796 1.00 92.44 288 ASP A C 1
ATOM 2278 O O . ASP A 1 288 ? 32.919 -0.336 -36.034 1.00 92.44 288 ASP A O 1
ATOM 2282 N N . SER A 1 289 ? 34.478 1.105 -36.711 1.00 92.31 289 SER A N 1
ATOM 2283 C CA . SER A 1 289 ? 33.864 1.322 -38.029 1.00 92.31 289 SER A CA 1
ATOM 2284 C C . SER A 1 289 ? 33.834 0.069 -38.910 1.00 92.31 289 SER A C 1
ATOM 2286 O O . SER A 1 289 ? 33.026 0.016 -39.836 1.00 92.31 289 SER A O 1
ATOM 2288 N N . ALA A 1 290 ? 34.634 -0.962 -38.606 1.00 93.50 290 ALA A N 1
ATOM 2289 C CA . ALA A 1 290 ? 34.623 -2.217 -39.354 1.00 93.50 290 ALA A CA 1
ATOM 2290 C C . ALA A 1 290 ? 33.303 -2.992 -39.191 1.00 93.50 290 ALA A C 1
ATOM 2292 O O . ALA A 1 290 ? 32.983 -3.833 -40.031 1.00 93.50 290 ALA A O 1
ATOM 2293 N N . LYS A 1 291 ? 32.518 -2.681 -38.147 1.00 94.94 291 LYS A N 1
ATOM 2294 C CA . LYS A 1 291 ? 31.172 -3.233 -37.932 1.00 94.94 291 LYS A CA 1
ATOM 2295 C C . LYS A 1 291 ? 30.116 -2.629 -38.853 1.00 94.94 291 LYS A C 1
ATOM 2297 O O . LYS A 1 291 ? 29.105 -3.276 -39.104 1.00 94.94 291 LYS A O 1
ATOM 2302 N N . ALA A 1 292 ? 30.319 -1.412 -39.356 1.00 97.31 292 ALA A N 1
ATOM 2303 C CA . ALA A 1 292 ? 29.407 -0.821 -40.327 1.00 97.31 292 ALA A CA 1
ATOM 2304 C C . ALA A 1 292 ? 29.743 -1.301 -41.743 1.00 97.31 292 ALA A C 1
ATOM 2306 O O . ALA A 1 292 ? 30.901 -1.530 -42.089 1.00 97.31 292 ALA A O 1
ATOM 2307 N N . THR A 1 293 ? 28.722 -1.417 -42.586 1.00 98.44 293 THR A N 1
ATOM 2308 C CA . THR A 1 293 ? 28.862 -1.689 -44.021 1.00 98.44 293 THR A CA 1
ATOM 2309 C C . THR A 1 293 ? 28.512 -0.433 -44.807 1.00 98.44 293 THR A C 1
ATOM 2311 O O . THR A 1 293 ? 27.460 0.167 -44.585 1.00 98.44 293 THR A O 1
ATOM 2314 N N . CYS A 1 294 ? 29.395 -0.047 -45.721 1.00 98.38 294 CYS A N 1
ATOM 2315 C CA . CYS A 1 294 ? 29.307 1.162 -46.524 1.00 98.38 294 CYS A CA 1
ATOM 2316 C C . CYS A 1 294 ? 29.327 0.823 -48.011 1.00 98.38 294 CYS A C 1
ATOM 2318 O O . CYS A 1 294 ? 29.998 -0.113 -48.450 1.00 98.38 294 CYS A O 1
ATOM 2320 N N . ILE A 1 295 ? 28.626 1.631 -48.797 1.00 98.19 295 ILE A N 1
ATOM 2321 C CA . ILE A 1 295 ? 28.678 1.603 -50.256 1.00 98.19 295 ILE A CA 1
ATOM 2322 C C . ILE A 1 295 ? 28.331 2.987 -50.799 1.00 98.19 295 ILE A C 1
ATOM 2324 O O . ILE A 1 295 ? 27.441 3.662 -50.282 1.00 98.19 295 ILE A O 1
ATOM 2328 N N . SER A 1 296 ? 29.006 3.405 -51.866 1.00 97.25 296 SER A N 1
ATOM 2329 C CA . SER A 1 296 ? 28.554 4.526 -52.686 1.00 97.25 296 SER A CA 1
ATOM 2330 C C . SER A 1 296 ? 28.742 4.214 -54.163 1.00 97.25 296 SER A C 1
ATOM 2332 O O . SER A 1 296 ? 29.745 3.632 -54.574 1.00 97.25 296 SER A O 1
ATOM 2334 N N . GLN A 1 297 ? 27.741 4.555 -54.967 1.00 95.44 297 GLN A N 1
ATOM 2335 C CA . GLN A 1 297 ? 27.692 4.218 -56.384 1.00 95.44 297 GLN A CA 1
ATOM 2336 C C . GLN A 1 297 ? 27.478 5.471 -57.222 1.00 95.44 297 GLN A C 1
ATOM 2338 O O . GLN A 1 297 ? 26.836 6.438 -56.804 1.00 95.44 297 GLN A O 1
ATOM 2343 N N . GLY A 1 298 ? 28.033 5.439 -58.427 1.00 88.94 298 GLY A N 1
ATOM 2344 C CA . GLY A 1 298 ? 28.004 6.549 -59.357 1.00 88.94 298 GLY A CA 1
ATOM 2345 C C . GLY A 1 298 ? 27.980 6.091 -60.803 1.00 88.94 298 GLY A C 1
ATOM 2346 O O . GLY A 1 298 ? 28.403 4.982 -61.114 1.00 88.94 298 GLY A O 1
ATOM 2347 N N . THR A 1 299 ? 27.494 6.962 -61.683 1.00 77.88 299 THR A N 1
ATOM 2348 C CA . THR A 1 299 ? 27.518 6.772 -63.140 1.00 77.88 299 THR A CA 1
ATOM 2349 C C . THR A 1 299 ? 28.200 7.985 -63.768 1.00 77.88 299 THR A C 1
ATOM 2351 O O . THR A 1 299 ? 28.013 9.110 -63.304 1.00 77.88 299 THR A O 1
ATOM 2354 N N . SER A 1 300 ? 29.018 7.771 -64.802 1.00 73.50 300 SER A N 1
ATOM 2355 C CA . SER A 1 300 ? 29.682 8.851 -65.555 1.00 73.50 300 SER A CA 1
ATOM 2356 C C . SER A 1 300 ? 30.534 9.799 -64.693 1.00 73.50 300 SER A C 1
ATOM 2358 O O . SER A 1 300 ? 30.497 11.016 -64.866 1.00 73.50 300 SER A O 1
ATOM 2360 N N . GLY A 1 301 ? 31.290 9.244 -63.738 1.00 73.88 301 GLY A N 1
ATOM 2361 C CA . GLY A 1 301 ? 32.221 10.009 -62.897 1.00 73.88 301 GLY A CA 1
ATOM 2362 C C . GLY A 1 301 ? 31.570 10.838 -61.784 1.00 73.88 301 GLY A C 1
ATOM 2363 O O . GLY A 1 301 ? 32.255 11.643 -61.159 1.00 73.88 301 GLY A O 1
ATOM 2364 N N . LYS A 1 302 ? 30.268 10.656 -61.520 1.00 84.50 302 LYS A N 1
ATOM 2365 C CA . LYS A 1 302 ? 29.558 11.278 -60.391 1.00 84.50 302 LYS A CA 1
ATOM 2366 C C . LYS A 1 302 ? 28.970 10.221 -59.473 1.00 84.50 302 LYS A C 1
ATOM 2368 O O . LYS A 1 302 ? 28.239 9.349 -59.938 1.00 84.50 302 LYS A O 1
ATOM 2373 N N . VAL A 1 303 ? 29.255 10.319 -58.179 1.00 93.94 303 VAL A N 1
ATOM 2374 C CA . VAL A 1 303 ? 28.685 9.452 -57.142 1.00 93.94 303 VAL A CA 1
ATOM 2375 C C . VAL A 1 303 ? 27.323 10.014 -56.749 1.00 93.94 303 VAL A C 1
ATOM 2377 O O . VAL A 1 303 ? 27.242 11.066 -56.123 1.00 93.94 303 VAL A O 1
ATOM 2380 N N . SER A 1 304 ? 26.247 9.335 -57.136 1.00 93.38 304 SER A N 1
ATOM 2381 C CA . SER A 1 304 ? 24.871 9.824 -56.978 1.00 93.38 304 SER A CA 1
ATOM 2382 C C . SER A 1 304 ? 24.076 9.101 -55.894 1.00 93.38 304 SER A C 1
ATOM 2384 O O . SER A 1 304 ? 22.970 9.523 -55.578 1.00 93.38 304 SER A O 1
ATOM 2386 N N . SER A 1 305 ? 24.610 8.017 -55.327 1.00 96.25 305 SER A N 1
ATOM 2387 C CA . SER A 1 305 ? 23.920 7.259 -54.282 1.00 96.25 305 SER A CA 1
ATOM 2388 C C . SER A 1 305 ? 24.882 6.684 -53.253 1.00 96.25 305 SER A C 1
ATOM 2390 O O . SER A 1 305 ? 26.042 6.396 -53.561 1.00 96.25 305 SER A O 1
ATOM 2392 N N . TYR A 1 306 ? 24.393 6.494 -52.032 1.00 97.88 306 TYR A N 1
ATOM 2393 C CA . TYR A 1 306 ? 25.131 5.841 -50.958 1.00 97.88 306 TYR A CA 1
ATOM 2394 C C . TYR A 1 306 ? 24.180 5.113 -50.015 1.00 97.88 306 TYR A C 1
ATOM 2396 O O . TYR A 1 306 ? 23.008 5.469 -49.914 1.00 97.88 306 TYR A O 1
ATOM 2404 N N . ALA A 1 307 ? 24.717 4.141 -49.283 1.00 98.25 307 ALA A N 1
ATOM 2405 C CA . ALA A 1 307 ? 24.060 3.592 -48.110 1.00 98.25 307 ALA A CA 1
ATOM 2406 C C . ALA A 1 307 ? 25.078 3.205 -47.031 1.00 98.25 307 ALA A C 1
ATOM 2408 O O . ALA A 1 307 ? 26.228 2.863 -47.329 1.00 98.25 307 ALA A O 1
ATOM 2409 N N . VAL A 1 308 ? 24.635 3.268 -45.777 1.00 98.38 308 VAL A N 1
ATOM 2410 C CA . VAL A 1 308 ? 25.394 2.860 -44.592 1.00 98.38 308 VAL A CA 1
ATOM 2411 C C . VAL A 1 308 ? 24.483 2.041 -43.695 1.00 98.38 308 VAL A C 1
ATOM 2413 O O . VAL A 1 308 ? 23.374 2.478 -43.391 1.00 98.38 308 VAL A O 1
ATOM 2416 N N . SER A 1 309 ? 24.951 0.882 -43.238 1.00 97.94 309 SER A N 1
ATOM 2417 C CA . SER A 1 309 ? 24.254 0.087 -42.224 1.00 97.94 309 SER A CA 1
ATOM 2418 C C . SER A 1 309 ? 25.165 -0.291 -41.065 1.00 97.94 309 SER A C 1
ATOM 2420 O O . SER A 1 309 ? 26.308 -0.680 -41.307 1.00 97.94 309 SER A O 1
ATOM 2422 N N . ALA A 1 310 ? 24.646 -0.266 -39.840 1.00 96.94 310 ALA A N 1
ATOM 2423 C CA . ALA A 1 310 ? 25.323 -0.774 -38.646 1.00 96.94 310 ALA A CA 1
ATOM 2424 C C . ALA A 1 310 ? 24.458 -1.844 -37.949 1.00 96.94 310 ALA A C 1
ATOM 2426 O O . ALA A 1 310 ? 23.242 -1.649 -37.862 1.00 96.94 310 ALA A O 1
ATOM 2427 N N . PRO A 1 311 ? 25.048 -2.960 -37.478 1.00 94.44 311 PRO A N 1
ATOM 2428 C CA . PRO A 1 311 ? 24.315 -4.032 -36.807 1.00 94.44 311 PRO A CA 1
ATOM 2429 C C . PRO A 1 311 ? 23.720 -3.551 -35.483 1.00 94.44 311 PRO A C 1
ATOM 2431 O O . PRO A 1 311 ? 24.359 -2.786 -34.759 1.00 94.44 311 PRO A O 1
ATOM 2434 N N . LEU A 1 312 ? 22.513 -4.020 -35.164 1.00 88.38 312 LEU A N 1
ATOM 2435 C CA . LEU A 1 312 ? 21.873 -3.727 -33.880 1.00 88.38 312 LEU A CA 1
ATOM 2436 C C . LEU A 1 312 ? 22.647 -4.409 -32.739 1.00 88.38 312 LEU A C 1
ATOM 2438 O O . LEU A 1 312 ? 23.137 -5.530 -32.906 1.00 88.38 312 LEU A O 1
ATOM 2442 N N . SER A 1 313 ? 22.763 -3.749 -31.581 1.00 83.06 313 SER A N 1
ATOM 2443 C CA . SER A 1 313 ? 23.412 -4.348 -30.405 1.00 83.06 313 SER A CA 1
ATOM 2444 C C . SER A 1 313 ? 22.564 -5.470 -29.805 1.00 83.06 313 SER A C 1
ATOM 2446 O O . SER A 1 313 ? 23.128 -6.438 -29.297 1.00 83.06 313 SER A O 1
ATOM 2448 N N . SER A 1 314 ? 21.234 -5.367 -29.909 1.00 74.00 314 SER A N 1
ATOM 2449 C CA . SER A 1 314 ? 20.285 -6.373 -29.419 1.00 74.00 314 SER A CA 1
ATOM 2450 C C . SER A 1 314 ? 20.210 -7.637 -30.282 1.00 74.00 314 SER A C 1
ATOM 2452 O O . SER A 1 314 ? 20.067 -8.734 -29.744 1.00 74.00 314 SER A O 1
ATOM 2454 N N . ASP A 1 315 ? 20.331 -7.506 -31.607 1.00 81.81 315 ASP A N 1
ATOM 2455 C CA . ASP A 1 315 ? 20.272 -8.621 -32.555 1.00 81.81 315 ASP A CA 1
ATOM 2456 C C . ASP A 1 315 ? 21.122 -8.335 -33.803 1.00 81.81 315 ASP A C 1
ATOM 2458 O O . ASP A 1 315 ? 20.718 -7.619 -34.723 1.00 81.81 315 ASP A O 1
ATOM 2462 N N . GLN A 1 316 ? 22.297 -8.966 -33.872 1.00 85.56 316 GLN A N 1
ATOM 2463 C CA . GLN A 1 316 ? 23.239 -8.799 -34.984 1.00 85.56 316 GLN A CA 1
ATOM 2464 C C . GLN A 1 316 ? 22.736 -9.386 -36.315 1.00 85.56 316 GLN A C 1
ATOM 2466 O O . GLN A 1 316 ? 23.372 -9.192 -37.353 1.00 85.56 316 GLN A O 1
ATOM 2471 N N . THR A 1 317 ? 21.599 -10.092 -36.326 1.00 87.75 317 THR A N 1
ATOM 2472 C CA . THR A 1 317 ? 20.942 -10.515 -37.569 1.00 87.75 317 THR A CA 1
ATOM 2473 C C . THR A 1 317 ? 20.204 -9.370 -38.266 1.00 87.75 317 THR A C 1
ATOM 2475 O O . THR A 1 317 ? 19.839 -9.512 -39.437 1.00 87.75 317 THR A O 1
ATOM 2478 N N . TYR A 1 318 ? 20.042 -8.221 -37.603 1.00 90.94 318 TYR A N 1
ATOM 2479 C CA . TYR A 1 318 ? 19.485 -6.991 -38.158 1.00 90.94 318 TYR A CA 1
ATOM 2480 C C . TYR A 1 318 ? 20.495 -5.839 -38.107 1.00 90.94 318 TYR A C 1
ATOM 2482 O O . TYR A 1 318 ? 21.442 -5.827 -37.325 1.00 90.94 318 TYR A O 1
ATOM 2490 N N . SER A 1 319 ? 20.291 -4.842 -38.964 1.00 94.88 319 SER A N 1
ATOM 2491 C CA . SER A 1 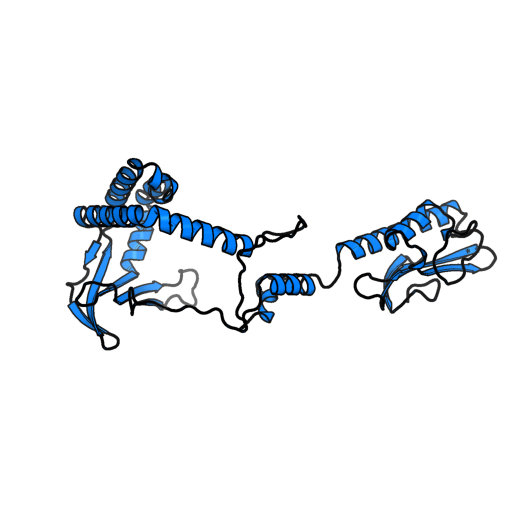319 ? 21.040 -3.584 -38.959 1.00 94.88 319 SER A CA 1
ATOM 2492 C C . SER A 1 319 ? 20.100 -2.395 -39.092 1.00 94.88 319 SER A C 1
ATOM 2494 O O . SER A 1 319 ? 19.054 -2.499 -39.733 1.00 94.88 319 SER A O 1
ATOM 2496 N N . TRP A 1 320 ? 20.490 -1.240 -38.557 1.00 95.50 320 TRP A N 1
ATOM 2497 C CA . TRP A 1 320 ? 19.884 0.033 -38.941 1.00 95.50 320 TRP A CA 1
ATOM 2498 C C . TRP A 1 320 ? 20.595 0.576 -40.175 1.00 95.50 320 TRP A C 1
ATOM 2500 O O . TRP A 1 320 ? 21.824 0.620 -40.207 1.00 95.50 320 TRP A O 1
ATOM 2510 N N . CYS A 1 321 ? 19.837 0.967 -41.196 1.00 96.62 321 CYS A N 1
ATOM 2511 C CA . CYS A 1 321 ? 20.360 1.407 -42.482 1.00 96.62 321 CYS A CA 1
ATOM 2512 C C . CYS A 1 321 ? 19.828 2.789 -42.860 1.00 96.62 321 CYS A C 1
ATOM 2514 O O . CYS A 1 321 ? 18.634 3.064 -42.715 1.00 96.62 321 CYS A O 1
ATOM 2516 N N . VAL A 1 322 ? 20.723 3.625 -43.389 1.00 97.50 322 VAL A N 1
ATOM 2517 C CA . VAL A 1 322 ? 20.415 4.925 -43.991 1.00 97.50 322 VAL A CA 1
ATOM 2518 C C . VAL A 1 322 ? 20.950 5.022 -45.417 1.00 97.50 322 VAL A C 1
ATOM 2520 O O . VAL A 1 322 ? 22.018 4.483 -45.710 1.00 97.50 322 VAL A O 1
ATOM 2523 N N . ASP A 1 323 ? 20.245 5.731 -46.299 1.00 97.56 323 ASP A N 1
ATOM 2524 C CA . ASP A 1 323 ? 20.663 5.915 -47.695 1.00 97.56 323 ASP A CA 1
ATOM 2525 C C . ASP A 1 323 ? 20.365 7.316 -48.259 1.00 97.56 323 ASP A C 1
ATOM 2527 O O . ASP A 1 323 ? 19.714 8.151 -47.621 1.00 97.56 323 ASP A O 1
ATOM 2531 N N . SER A 1 324 ? 20.848 7.558 -49.481 1.00 95.19 324 SER A N 1
ATOM 2532 C CA . SER A 1 324 ? 20.677 8.8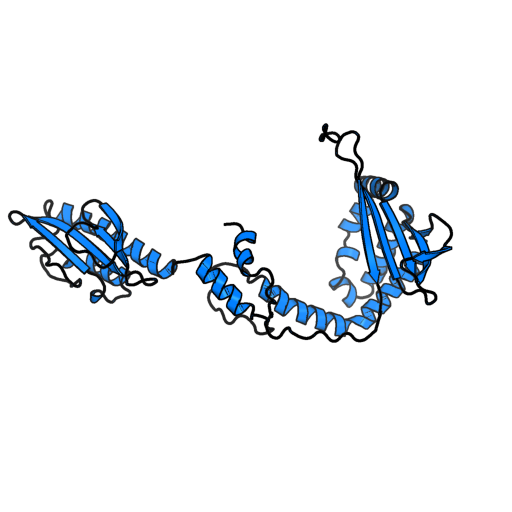12 -50.229 1.00 95.19 324 SER A CA 1
ATOM 2533 C C . SER A 1 324 ? 19.242 9.100 -50.686 1.00 95.19 324 SER A C 1
ATOM 2535 O O . SER A 1 324 ? 18.980 10.169 -51.225 1.00 95.19 324 SER A O 1
ATOM 2537 N N . THR A 1 325 ? 18.297 8.169 -50.518 1.00 93.12 325 THR A N 1
ATOM 2538 C CA . THR A 1 325 ? 16.867 8.417 -50.804 1.00 93.12 325 THR A CA 1
ATOM 2539 C C . THR A 1 325 ? 16.132 9.007 -49.601 1.00 93.12 325 THR A C 1
ATOM 2541 O O . THR A 1 325 ? 14.952 9.340 -49.685 1.00 93.12 325 THR A O 1
ATOM 2544 N N . GLY A 1 326 ? 16.830 9.139 -48.470 1.00 87.56 326 GLY A N 1
ATOM 2545 C CA . GLY A 1 326 ? 16.262 9.589 -47.210 1.00 87.56 326 GLY A CA 1
ATOM 2546 C C . GLY A 1 326 ? 15.694 8.460 -46.352 1.00 87.56 326 GLY A C 1
ATOM 2547 O O . GLY A 1 326 ? 15.102 8.740 -45.307 1.00 87.56 326 GLY A O 1
ATOM 2548 N N . THR A 1 327 ? 15.896 7.200 -46.744 1.00 89.75 327 THR A N 1
ATOM 2549 C CA . THR A 1 327 ? 15.474 6.051 -45.941 1.00 89.75 327 THR A CA 1
ATOM 2550 C C . THR A 1 327 ? 16.286 5.986 -44.646 1.00 89.75 327 THR A C 1
ATOM 2552 O O . THR A 1 327 ? 17.489 6.242 -44.634 1.00 89.75 327 THR A O 1
ATOM 2555 N N . SER A 1 328 ? 15.611 5.648 -43.547 1.00 91.00 328 SER A N 1
ATOM 2556 C CA . SER A 1 328 ? 16.200 5.342 -42.240 1.00 91.00 328 SER A CA 1
ATOM 2557 C C . SER A 1 328 ? 15.345 4.255 -41.598 1.00 91.00 328 SER A C 1
ATOM 2559 O O . SER A 1 328 ? 14.221 4.535 -41.178 1.00 91.00 328 SER A O 1
ATOM 2561 N N . LYS A 1 329 ? 15.803 3.001 -41.638 1.00 90.56 329 LYS A N 1
ATOM 2562 C CA . LYS A 1 329 ? 15.010 1.852 -41.171 1.00 90.56 329 LYS A CA 1
ATOM 2563 C C . LYS A 1 329 ? 15.875 0.657 -40.788 1.00 90.56 329 LYS A C 1
ATOM 2565 O O . LYS A 1 329 ? 17.027 0.545 -41.206 1.00 90.56 329 LYS A O 1
ATOM 2570 N N . GLN A 1 330 ? 15.264 -0.285 -40.082 1.00 92.44 330 GLN A N 1
ATOM 2571 C CA . GLN A 1 330 ? 15.825 -1.609 -39.843 1.00 92.44 330 GLN A CA 1
ATOM 2572 C C . GLN A 1 330 ? 15.778 -2.472 -41.115 1.00 92.44 330 GLN A C 1
ATOM 2574 O O . GLN A 1 330 ? 14.781 -2.482 -41.839 1.00 92.44 330 GLN A O 1
ATOM 2579 N N . ILE A 1 331 ? 16.858 -3.210 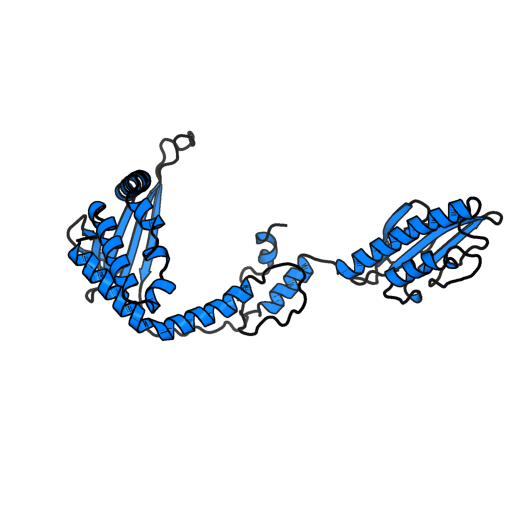-41.367 1.00 92.19 331 ILE A N 1
ATOM 2580 C CA . ILE A 1 331 ? 16.998 -4.208 -42.435 1.00 92.19 331 ILE A CA 1
ATOM 2581 C C . ILE A 1 331 ? 17.536 -5.520 -41.856 1.00 92.19 331 ILE A C 1
ATOM 2583 O O . ILE A 1 331 ? 18.142 -5.531 -40.784 1.00 92.19 331 ILE A O 1
ATOM 2587 N N . LYS A 1 332 ? 17.323 -6.635 -42.562 1.00 92.56 332 LYS A N 1
ATOM 2588 C CA . LYS A 1 332 ? 17.877 -7.942 -42.180 1.00 92.56 332 LYS A CA 1
ATOM 2589 C C . LYS A 1 332 ? 19.284 -8.108 -42.763 1.00 92.56 332 LYS A C 1
ATOM 2591 O O . LYS A 1 332 ? 19.458 -8.075 -43.980 1.00 92.56 332 LYS A O 1
ATOM 2596 N N . GLY A 1 333 ? 20.267 -8.358 -41.904 1.00 92.50 333 GLY A N 1
ATOM 2597 C CA . GLY A 1 333 ? 21.689 -8.378 -42.247 1.00 92.50 333 GLY A CA 1
ATOM 2598 C C . GLY A 1 333 ? 22.237 -6.981 -42.549 1.00 92.50 333 GLY A C 1
ATOM 2599 O O . GLY A 1 333 ? 21.649 -5.979 -42.152 1.00 92.50 333 GLY A O 1
ATOM 2600 N N . SER A 1 334 ? 23.367 -6.914 -43.253 1.00 95.88 334 SER A N 1
ATOM 2601 C CA . SER A 1 334 ? 23.974 -5.658 -43.701 1.00 95.88 334 SER A CA 1
ATOM 2602 C C . SER A 1 334 ? 23.434 -5.197 -45.056 1.00 95.88 334 SER A C 1
ATOM 2604 O O . SER A 1 334 ? 22.848 -5.968 -45.824 1.00 95.88 334 SER A O 1
ATOM 2606 N N . VAL A 1 335 ? 23.655 -3.920 -45.370 1.00 96.62 335 VAL A N 1
ATOM 2607 C CA . VAL A 1 335 ? 23.282 -3.347 -46.661 1.00 96.62 335 VAL A CA 1
ATOM 2608 C C . VAL A 1 335 ? 23.996 -4.060 -47.818 1.00 96.62 335 VAL A C 1
ATOM 2610 O O . VAL A 1 335 ? 25.162 -4.423 -47.709 1.00 96.62 335 VAL A O 1
ATOM 2613 N N . LYS A 1 336 ? 23.294 -4.263 -48.943 1.00 96.62 336 LYS A N 1
ATOM 2614 C CA . LYS A 1 336 ? 23.808 -4.977 -50.136 1.00 96.62 336 LYS A CA 1
ATOM 2615 C C . LYS A 1 336 ? 23.902 -4.116 -51.403 1.00 96.62 336 LYS A C 1
ATOM 2617 O O . LYS A 1 336 ? 24.394 -4.578 -52.426 1.00 96.62 336 LYS A O 1
ATOM 2622 N N . SER A 1 337 ? 23.390 -2.886 -51.365 1.00 95.88 337 SER A N 1
ATOM 2623 C CA . SER A 1 337 ? 23.351 -1.939 -52.492 1.00 95.88 337 SER A CA 1
ATOM 2624 C C . SER A 1 337 ? 23.312 -0.502 -51.968 1.00 95.88 337 SER A C 1
ATOM 2626 O O . SER A 1 337 ? 23.165 -0.316 -50.767 1.00 95.88 337 SER A O 1
ATOM 2628 N N . SER A 1 338 ? 23.370 0.527 -52.814 1.00 95.19 338 SER A N 1
ATOM 2629 C CA . SER A 1 338 ? 23.221 1.927 -52.369 1.00 95.19 338 SER A CA 1
ATOM 2630 C C . SER A 1 338 ? 21.793 2.319 -51.943 1.00 95.19 338 SER A C 1
ATOM 2632 O O . SER A 1 338 ? 21.477 3.500 -51.855 1.00 95.19 338 SER A O 1
ATOM 2634 N N . VAL A 1 339 ? 20.934 1.331 -51.668 1.00 95.25 339 VAL A N 1
ATOM 2635 C CA . VAL A 1 339 ? 19.566 1.484 -51.164 1.00 95.25 339 VAL A CA 1
ATOM 2636 C C . VAL A 1 339 ? 19.345 0.501 -50.014 1.00 95.25 339 VAL A C 1
ATOM 2638 O O . VAL A 1 339 ? 19.685 -0.683 -50.127 1.00 95.25 339 VAL A O 1
ATOM 2641 N N . CYS A 1 340 ? 18.732 0.975 -48.931 1.00 93.00 340 CYS A N 1
ATOM 2642 C CA . CYS A 1 340 ? 18.373 0.169 -47.770 1.00 93.00 340 CYS A CA 1
ATOM 2643 C C . CYS A 1 340 ? 17.186 -0.752 -48.086 1.00 93.00 340 CYS A C 1
ATOM 2645 O O . CYS A 1 340 ? 16.033 -0.310 -48.182 1.00 93.00 340 CYS A O 1
ATOM 2647 N N . LYS A 1 341 ? 17.457 -2.052 -48.233 1.00 86.88 341 LYS A N 1
ATOM 2648 C CA . LYS A 1 341 ? 16.454 -3.081 -48.536 1.00 86.88 341 LYS A CA 1
ATOM 2649 C C . LYS A 1 341 ? 16.416 -4.162 -47.478 1.00 86.88 341 LYS A C 1
ATOM 2651 O O . LYS A 1 341 ? 17.506 -4.648 -47.111 1.00 86.88 341 LYS A O 1
#

Foldseek 3Di:
DDPVVLCPVVPPAAADEDLDQPPDPDPPDDPPVSPCVSVVVVVVVVCCVVCVVVVVVLVVVLVVLCVVLVQKDFPDPWDWDQDPNATKIKGWIDGDLVSVLVSLVVSLVVQVVDPVNCVVPVVSVDPVNSVCSVDPVVVVVNVQCRVFKIWMFIHHPVRDTFKIKIWGWDADPPVPVVCNVPIDIDIDMDGDDCPPPDDDDDRPPRHHYVVVSVVVSCCVVDVAPCPLQVQLLVLQLVLQVVQVVCCVVVVNALFQDWDDWAQQDCDPRGNSVDPVSVVSCCRSAVNRSSQKIKTWDDDPRGTNKIKIWHAGPSDNQKTFMAMPVGDTDIDGHHDDDSDGD